Protein AF-A0A956D0Y7-F1 (afdb_monomer_lite)

Structure (mmCIF, N/CA/C/O backbone):
data_AF-A0A956D0Y7-F1
#
_entry.id   AF-A0A956D0Y7-F1
#
loop_
_atom_site.group_PDB
_atom_site.id
_atom_site.type_symbol
_atom_site.label_atom_id
_atom_site.label_alt_id
_atom_site.label_comp_id
_atom_site.label_asym_id
_atom_site.label_entity_id
_atom_site.label_seq_id
_atom_site.pdbx_PDB_ins_code
_atom_site.Cartn_x
_atom_site.Cartn_y
_atom_site.Cartn_z
_atom_site.occupancy
_atom_site.B_iso_or_equiv
_atom_site.auth_seq_id
_atom_site.auth_comp_id
_atom_site.auth_asym_id
_atom_site.auth_atom_id
_atom_site.pdbx_PDB_model_num
ATOM 1 N N . MET A 1 1 ? 50.433 -16.090 -19.683 1.00 35.59 1 MET A N 1
ATOM 2 C CA . MET A 1 1 ? 49.149 -16.518 -20.269 1.00 35.59 1 MET A CA 1
ATOM 3 C C . MET A 1 1 ? 48.133 -15.480 -19.822 1.00 35.59 1 MET A C 1
ATOM 5 O O . MET A 1 1 ? 47.724 -15.510 -18.672 1.00 35.59 1 MET A O 1
ATOM 9 N N . ALA A 1 2 ? 47.903 -14.449 -20.639 1.00 32.16 2 ALA A N 1
ATOM 10 C CA . ALA A 1 2 ? 46.922 -13.420 -20.313 1.00 32.16 2 ALA A CA 1
ATOM 11 C C . ALA A 1 2 ? 45.539 -14.061 -20.448 1.00 32.16 2 ALA A C 1
ATOM 13 O O . ALA A 1 2 ? 45.207 -14.565 -21.521 1.00 32.16 2 ALA A O 1
ATOM 14 N N . LEU A 1 3 ? 44.791 -14.127 -19.347 1.00 27.94 3 LEU A N 1
ATOM 15 C CA . LEU A 1 3 ? 43.383 -14.496 -19.383 1.00 27.94 3 LEU A CA 1
ATOM 16 C C . LEU A 1 3 ? 42.691 -13.456 -20.264 1.00 27.94 3 LEU A C 1
ATOM 18 O O . LEU A 1 3 ? 42.762 -12.263 -19.971 1.00 27.94 3 LEU A O 1
ATOM 22 N N . ALA A 1 4 ? 42.112 -13.900 -21.379 1.00 28.45 4 ALA A N 1
ATOM 23 C CA . ALA A 1 4 ? 41.269 -13.046 -22.197 1.00 28.45 4 ALA A CA 1
ATOM 24 C C . ALA A 1 4 ? 40.178 -12.471 -21.288 1.00 28.45 4 ALA A C 1
ATOM 26 O O . ALA A 1 4 ? 39.478 -13.232 -20.616 1.00 28.45 4 ALA A O 1
ATOM 27 N N . SER A 1 5 ? 40.070 -11.142 -21.226 1.00 32.84 5 SER A N 1
ATOM 28 C CA . SER A 1 5 ? 38.916 -10.505 -20.600 1.00 32.84 5 SER A CA 1
ATOM 29 C C . SER A 1 5 ? 37.654 -11.061 -21.266 1.00 32.84 5 SER A C 1
ATOM 31 O O . SER A 1 5 ? 37.656 -11.203 -22.495 1.00 32.84 5 SER A O 1
ATOM 33 N N . PRO A 1 6 ? 36.607 -11.415 -20.500 1.00 36.75 6 PRO A N 1
ATOM 34 C CA . PRO A 1 6 ? 35.339 -11.802 -21.098 1.00 36.75 6 PRO A CA 1
ATOM 35 C C . PRO A 1 6 ? 34.907 -10.673 -22.035 1.00 36.75 6 PRO A C 1
ATOM 37 O O . PRO A 1 6 ? 34.993 -9.499 -21.674 1.00 36.75 6 PRO A O 1
ATOM 40 N N . ALA A 1 7 ? 34.546 -11.024 -23.271 1.00 38.81 7 ALA A N 1
ATOM 41 C CA . ALA A 1 7 ? 33.983 -10.063 -24.205 1.00 38.81 7 ALA A CA 1
ATOM 42 C C . ALA A 1 7 ? 32.799 -9.384 -23.508 1.00 38.81 7 ALA A C 1
ATOM 44 O O . ALA A 1 7 ? 31.925 -10.088 -23.005 1.00 38.81 7 ALA A O 1
ATOM 45 N N . ALA A 1 8 ? 32.816 -8.049 -23.435 1.00 46.19 8 ALA A N 1
ATOM 46 C CA . ALA A 1 8 ? 31.702 -7.277 -22.900 1.00 46.19 8 ALA A CA 1
ATOM 47 C C . ALA A 1 8 ? 30.429 -7.745 -23.613 1.00 46.19 8 ALA A C 1
ATOM 49 O O . ALA A 1 8 ? 30.378 -7.745 -24.849 1.00 46.19 8 ALA A O 1
ATOM 50 N N . ALA A 1 9 ? 29.458 -8.243 -22.848 1.00 52.19 9 ALA A N 1
ATOM 51 C CA . ALA A 1 9 ? 28.181 -8.634 -23.412 1.00 52.19 9 ALA A CA 1
ATOM 52 C C . ALA A 1 9 ? 27.561 -7.378 -24.029 1.00 52.19 9 ALA A C 1
ATOM 54 O O . ALA A 1 9 ? 27.500 -6.332 -23.392 1.00 52.19 9 ALA A O 1
ATOM 55 N N . ALA A 1 10 ? 27.180 -7.447 -25.303 1.00 56.38 10 ALA A N 1
ATOM 56 C CA . ALA A 1 10 ? 26.545 -6.311 -25.954 1.00 56.38 10 ALA A CA 1
ATOM 57 C C . ALA A 1 10 ? 25.225 -5.978 -25.228 1.00 56.38 10 ALA A C 1
ATOM 59 O O . ALA A 1 10 ? 24.516 -6.912 -24.836 1.00 56.38 10 ALA A O 1
ATOM 60 N N . PRO A 1 11 ? 24.882 -4.685 -25.065 1.00 59.97 11 PRO A N 1
ATOM 61 C CA . PRO A 1 11 ? 23.640 -4.282 -24.418 1.00 59.97 11 PRO A CA 1
ATOM 62 C C . PRO A 1 11 ? 22.444 -4.936 -25.120 1.00 59.97 11 PRO A C 1
ATOM 64 O O . PRO A 1 11 ? 22.377 -5.014 -26.353 1.00 59.97 11 PRO A O 1
ATOM 67 N N . GLY A 1 12 ? 21.519 -5.460 -24.321 1.00 66.12 12 GLY A N 1
ATOM 68 C CA . GLY A 1 12 ? 20.305 -6.115 -24.799 1.00 66.12 12 GLY A CA 1
ATOM 69 C C . GLY A 1 12 ? 19.062 -5.305 -24.453 1.00 66.12 12 GLY A C 1
ATOM 70 O O . GLY A 1 12 ? 19.084 -4.486 -23.540 1.00 66.12 12 GLY A O 1
ATOM 71 N N . VAL A 1 13 ? 17.965 -5.561 -25.157 1.00 68.75 13 VAL A N 1
ATOM 72 C CA . VAL A 1 13 ? 16.628 -5.084 -24.777 1.00 68.75 13 VAL A CA 1
ATOM 73 C C . VAL A 1 13 ? 15.805 -6.284 -24.340 1.00 68.75 13 VAL A C 1
ATOM 75 O O . VAL A 1 13 ? 15.875 -7.360 -24.947 1.00 68.75 13 VAL A O 1
ATOM 78 N N . LEU A 1 14 ? 15.032 -6.113 -23.274 1.00 65.12 14 LEU A N 1
ATOM 79 C CA . LEU A 1 14 ? 14.105 -7.135 -22.823 1.00 65.12 14 LEU A CA 1
ATOM 80 C C . LEU A 1 14 ? 12.925 -7.227 -23.803 1.00 65.12 14 LEU A C 1
ATOM 82 O O . LEU A 1 14 ? 12.109 -6.315 -23.904 1.00 65.12 14 LEU A O 1
ATOM 86 N N . VAL A 1 15 ? 12.814 -8.351 -24.512 1.00 63.66 15 VAL A N 1
ATOM 87 C CA . VAL A 1 15 ? 11.698 -8.650 -25.419 1.00 63.66 15 VAL A CA 1
ATOM 88 C C . VAL A 1 15 ? 11.058 -9.957 -24.966 1.00 63.66 15 VAL A C 1
ATOM 90 O O . VAL A 1 15 ? 11.716 -10.998 -24.919 1.00 63.66 15 VAL A O 1
ATOM 93 N N . GLY A 1 16 ? 9.780 -9.903 -24.578 1.00 61.16 16 GLY A N 1
ATOM 94 C CA . GLY A 1 16 ? 9.030 -11.086 -24.135 1.00 61.16 16 GLY A CA 1
ATOM 95 C C . GLY A 1 16 ? 9.650 -11.810 -22.932 1.00 61.16 16 GLY A C 1
ATOM 96 O O . GLY A 1 16 ? 9.608 -13.035 -22.874 1.00 61.16 16 GLY A O 1
ATOM 97 N N . GLY A 1 17 ? 10.278 -11.075 -22.005 1.00 61.59 17 GLY A N 1
ATOM 98 C CA . GLY A 1 17 ? 10.937 -11.641 -20.819 1.00 61.59 17 GLY A CA 1
ATOM 99 C C . GLY A 1 17 ? 12.337 -12.217 -21.065 1.00 61.59 17 GLY A C 1
ATOM 100 O O . GLY A 1 17 ? 12.939 -12.761 -20.143 1.00 61.59 17 GLY A O 1
ATOM 101 N N . THR A 1 18 ? 12.881 -12.081 -22.278 1.00 65.50 18 THR A N 1
ATOM 102 C CA . THR A 1 18 ? 14.252 -12.495 -22.608 1.00 65.50 18 THR A CA 1
ATOM 103 C C . THR A 1 18 ? 15.088 -11.315 -23.080 1.00 65.50 18 THR A C 1
ATOM 105 O O . THR A 1 18 ? 14.637 -10.515 -23.900 1.00 65.50 18 THR A O 1
ATOM 108 N N . CYS A 1 19 ? 16.320 -11.206 -22.580 1.00 68.50 19 CYS A N 1
ATOM 109 C CA . CYS A 1 19 ? 17.270 -10.221 -23.085 1.00 68.50 19 CYS A CA 1
ATOM 110 C C . CYS A 1 19 ? 17.710 -10.617 -24.482 1.00 68.50 19 CYS A C 1
ATOM 112 O O . CYS A 1 19 ? 18.479 -11.563 -24.668 1.00 68.50 19 CYS A O 1
ATOM 114 N N . THR A 1 20 ? 17.219 -9.880 -25.466 1.00 72.25 20 THR A N 1
ATOM 115 C CA . THR A 1 20 ? 17.657 -10.033 -26.843 1.00 72.25 20 THR A CA 1
ATOM 116 C C . THR A 1 20 ? 18.752 -9.010 -27.081 1.00 72.25 20 THR A C 1
ATOM 118 O O . THR A 1 20 ? 18.548 -7.817 -26.859 1.00 72.25 20 THR A O 1
ATOM 121 N N . VAL A 1 21 ? 19.930 -9.474 -27.501 1.00 66.19 21 VAL A N 1
ATOM 122 C CA . VAL A 1 21 ? 21.019 -8.578 -27.907 1.00 66.19 21 VAL A CA 1
ATOM 123 C C . VAL A 1 21 ? 20.476 -7.661 -28.994 1.00 66.19 21 VAL A C 1
ATOM 125 O O . VAL A 1 21 ? 19.915 -8.149 -29.980 1.00 66.19 21 VAL A O 1
ATOM 128 N N . LEU A 1 22 ? 20.615 -6.349 -28.803 1.00 58.78 22 LEU A N 1
ATOM 129 C CA . LEU A 1 22 ? 20.185 -5.384 -29.803 1.00 58.78 22 LEU A CA 1
ATOM 130 C C . LEU A 1 22 ? 20.876 -5.726 -31.130 1.00 58.78 22 LEU A C 1
ATOM 132 O O . LEU A 1 22 ? 22.110 -5.818 -31.164 1.00 58.78 22 LEU A O 1
ATOM 136 N N . PRO A 1 23 ? 20.132 -5.930 -32.235 1.00 51.72 23 PRO A N 1
ATOM 137 C CA . PRO A 1 23 ? 20.772 -5.929 -33.535 1.00 51.72 23 PRO A CA 1
ATOM 138 C C . PRO A 1 23 ? 21.506 -4.592 -33.670 1.00 51.72 23 PRO A C 1
ATOM 140 O O . PRO A 1 23 ? 21.042 -3.566 -33.178 1.00 51.72 23 PRO A O 1
ATOM 143 N N . THR A 1 24 ? 22.656 -4.590 -34.335 1.00 51.09 24 THR A N 1
ATOM 144 C CA . THR A 1 24 ? 23.495 -3.411 -34.622 1.00 51.09 24 THR A CA 1
ATOM 145 C C . THR A 1 24 ? 22.818 -2.387 -35.556 1.00 51.09 24 THR A C 1
ATOM 147 O O . THR A 1 24 ? 23.470 -1.720 -36.356 1.00 51.09 24 THR A O 1
ATOM 150 N N . LEU A 1 25 ? 21.493 -2.278 -35.491 1.00 48.12 25 LEU A N 1
ATOM 151 C CA . LEU A 1 25 ? 20.615 -1.535 -36.371 1.00 48.12 25 LEU A CA 1
ATOM 152 C C . LEU A 1 25 ? 19.845 -0.508 -35.538 1.00 48.12 25 LEU A C 1
ATOM 154 O O . LEU A 1 25 ? 18.823 -0.810 -34.935 1.00 48.12 25 LEU A O 1
ATOM 158 N N . GLY A 1 26 ? 20.353 0.718 -35.525 1.00 48.50 26 GLY A N 1
ATOM 159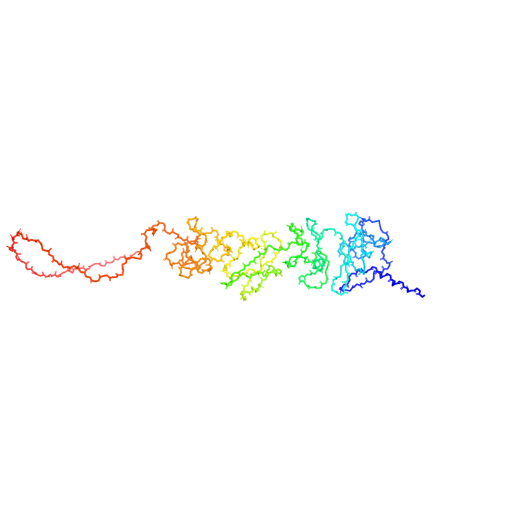 C CA . GLY A 1 26 ? 19.646 1.885 -35.015 1.00 48.50 26 GLY A CA 1
ATOM 160 C C . GLY A 1 26 ? 20.505 3.117 -35.245 1.00 48.50 26 GLY A C 1
ATOM 161 O O . GLY A 1 26 ? 21.632 3.173 -34.764 1.00 48.50 26 GLY A O 1
ATOM 162 N N . ALA A 1 27 ? 20.018 4.051 -36.061 1.00 52.84 27 ALA A N 1
ATOM 163 C CA . ALA A 1 27 ? 20.748 5.237 -36.493 1.00 52.84 27 ALA A CA 1
ATOM 164 C C . ALA A 1 27 ? 21.400 5.977 -35.313 1.00 52.84 27 ALA A C 1
ATOM 166 O O . ALA A 1 27 ? 20.742 6.257 -34.313 1.00 52.84 27 ALA A O 1
ATOM 167 N N . SER A 1 28 ? 22.680 6.337 -35.461 1.00 61.88 28 SER A N 1
ATOM 168 C CA . SER A 1 28 ? 23.354 7.244 -34.534 1.00 61.88 28 SER A CA 1
ATOM 169 C C . SER A 1 28 ? 22.549 8.537 -34.442 1.00 61.88 28 SER A C 1
ATOM 171 O O . SER A 1 28 ? 22.413 9.254 -35.437 1.00 61.88 28 SER A O 1
ATOM 173 N N . CYS A 1 29 ? 22.010 8.828 -33.269 1.00 67.69 29 CYS A N 1
ATOM 174 C CA . CYS A 1 29 ? 21.234 10.031 -33.020 1.00 67.69 29 CYS A CA 1
ATOM 175 C C . CYS A 1 29 ? 21.874 10.865 -31.910 1.00 67.69 29 CYS A C 1
ATOM 177 O O . CYS A 1 29 ? 22.678 10.366 -31.125 1.00 67.69 29 CYS A O 1
ATOM 179 N N . ALA A 1 30 ? 21.585 12.168 -31.890 1.00 77.75 30 ALA A N 1
ATOM 180 C CA . ALA A 1 30 ? 22.180 13.065 -30.906 1.00 77.75 30 ALA A CA 1
ATOM 181 C C . ALA A 1 30 ? 21.676 12.704 -29.492 1.00 77.75 30 ALA A C 1
ATOM 183 O O . ALA A 1 30 ? 20.466 12.554 -29.326 1.00 77.75 30 ALA A O 1
ATOM 184 N N . PRO A 1 31 ? 22.554 12.580 -28.479 1.00 73.69 31 PRO A N 1
ATOM 185 C CA . PRO A 1 31 ? 22.141 12.265 -27.111 1.00 73.69 31 PRO A CA 1
ATOM 186 C C . PRO A 1 31 ? 21.072 13.237 -26.597 1.00 73.69 31 PRO A C 1
ATOM 188 O O . PRO A 1 31 ? 21.204 14.449 -26.770 1.00 73.69 31 PRO A O 1
ATOM 191 N N . GLY A 1 32 ? 20.009 12.703 -25.994 1.00 66.62 32 GLY A N 1
ATOM 192 C CA . GLY A 1 32 ? 18.854 13.461 -25.504 1.00 66.62 32 GLY A CA 1
ATOM 193 C C . GLY A 1 32 ? 17.873 13.927 -26.587 1.00 66.62 32 GLY A C 1
ATOM 194 O O . GLY A 1 32 ? 16.845 14.516 -26.262 1.00 66.62 32 GLY A O 1
ATOM 195 N N . ALA A 1 33 ? 18.145 13.683 -27.873 1.00 80.00 33 ALA A N 1
ATOM 196 C CA . ALA A 1 33 ? 17.182 13.973 -28.928 1.00 80.00 33 ALA A CA 1
ATOM 197 C C . ALA A 1 33 ? 16.052 12.938 -28.936 1.00 80.00 33 ALA A C 1
ATOM 199 O O . ALA A 1 33 ? 16.288 11.743 -28.745 1.00 80.00 33 ALA A O 1
ATOM 200 N N . ARG A 1 34 ? 14.832 13.395 -29.239 1.00 78.31 34 ARG A N 1
ATOM 201 C CA . ARG A 1 34 ? 13.742 12.487 -29.602 1.00 78.31 34 ARG A CA 1
ATOM 202 C C . ARG A 1 34 ? 14.029 11.852 -30.954 1.00 78.31 34 ARG A C 1
ATOM 204 O O . ARG A 1 34 ? 14.493 12.520 -31.881 1.00 78.31 34 ARG A O 1
ATOM 211 N N . CYS A 1 35 ? 13.710 10.579 -31.074 1.00 73.50 35 CYS A N 1
ATOM 212 C CA . CYS A 1 35 ? 13.903 9.800 -32.283 1.00 73.50 35 CYS A CA 1
ATOM 213 C C . CYS A 1 35 ? 12.653 8.974 -32.592 1.00 73.50 35 CYS A C 1
ATOM 215 O O . CYS A 1 35 ? 11.837 8.696 -31.716 1.00 73.50 35 CYS A O 1
ATOM 217 N N . ALA A 1 36 ? 12.477 8.636 -33.867 1.00 72.06 36 ALA A N 1
ATOM 218 C CA . ALA A 1 36 ? 11.402 7.762 -34.311 1.00 72.06 36 ALA A CA 1
ATOM 219 C C . ALA A 1 36 ? 11.910 6.321 -34.343 1.00 72.06 36 ALA A C 1
ATOM 221 O O . ALA A 1 36 ? 13.023 6.070 -34.811 1.00 72.06 36 ALA A O 1
ATOM 222 N N . ILE A 1 37 ? 11.087 5.396 -33.860 1.00 65.56 37 ILE A N 1
ATOM 223 C CA . ILE A 1 37 ? 11.407 3.969 -33.821 1.00 65.56 37 ILE A CA 1
ATOM 224 C C . ILE A 1 37 ? 10.734 3.288 -35.011 1.00 65.56 37 ILE A C 1
ATOM 226 O O . ILE A 1 37 ? 9.560 3.543 -35.306 1.00 65.56 37 ILE A O 1
ATOM 230 N N . ASP A 1 38 ? 11.476 2.427 -35.707 1.00 48.16 38 ASP A N 1
ATOM 231 C CA . ASP A 1 38 ? 10.934 1.634 -36.810 1.00 48.16 38 ASP A CA 1
ATOM 232 C C . ASP A 1 38 ? 9.804 0.731 -36.292 1.00 48.16 38 ASP A C 1
ATOM 234 O O . ASP A 1 38 ? 10.003 -0.090 -35.401 1.00 48.16 38 ASP A O 1
ATOM 238 N N . GLY A 1 39 ? 8.601 0.899 -36.851 1.00 50.94 39 GLY A N 1
ATOM 239 C CA . GLY A 1 39 ? 7.373 0.252 -36.365 1.00 50.94 39 GLY A CA 1
ATOM 240 C C . GLY A 1 39 ? 6.352 1.209 -35.740 1.00 50.94 39 GLY A C 1
ATOM 241 O O . GLY A 1 39 ? 5.213 0.803 -35.521 1.00 50.94 39 GLY A O 1
ATOM 242 N N . GLY A 1 40 ? 6.714 2.485 -35.556 1.00 46.81 40 GLY A N 1
ATOM 243 C CA . GLY A 1 40 ? 5.852 3.518 -34.981 1.00 46.81 40 GLY A CA 1
ATOM 244 C C . GLY A 1 40 ? 6.077 3.670 -33.476 1.00 46.81 40 GLY A C 1
ATOM 245 O O . GLY A 1 40 ? 6.022 2.698 -32.734 1.00 46.81 40 GLY A O 1
ATOM 246 N N . GLY A 1 41 ? 6.348 4.900 -33.037 1.00 61.84 41 GLY A N 1
ATOM 247 C CA . GLY A 1 41 ? 6.665 5.240 -31.647 1.00 61.84 41 GLY A CA 1
ATOM 248 C C . GLY A 1 41 ? 7.694 6.369 -31.563 1.00 61.84 41 GLY A C 1
ATOM 249 O O . GLY A 1 41 ? 8.375 6.669 -32.551 1.00 61.84 41 GLY A O 1
ATOM 250 N N . SER A 1 42 ? 7.791 7.005 -30.395 1.00 64.62 42 SER A N 1
ATOM 251 C CA . SER A 1 42 ? 8.899 7.899 -30.050 1.00 64.62 42 SER A CA 1
ATOM 252 C C . SER A 1 42 ? 9.848 7.208 -29.086 1.00 64.62 42 SER A C 1
ATOM 254 O O . SER A 1 42 ? 9.440 6.371 -28.288 1.00 64.62 42 SER A O 1
ATOM 256 N N . GLY A 1 43 ? 11.116 7.565 -29.191 1.00 68.00 43 GLY A N 1
ATOM 257 C CA . GLY A 1 43 ? 12.135 7.180 -28.241 1.00 68.00 43 GLY A CA 1
ATOM 258 C C . GLY A 1 43 ? 13.039 8.348 -27.897 1.00 68.00 43 GLY A C 1
ATOM 259 O O . GLY A 1 43 ? 12.998 9.407 -28.541 1.00 68.00 43 GLY A O 1
ATOM 260 N N . THR A 1 44 ? 13.912 8.108 -26.931 1.00 72.88 44 THR A N 1
ATOM 261 C CA . THR A 1 44 ? 14.965 9.028 -26.528 1.00 72.88 44 THR A CA 1
ATOM 262 C C . THR A 1 44 ? 16.322 8.431 -26.870 1.00 72.88 44 THR A C 1
ATOM 264 O O . THR A 1 44 ? 16.610 7.254 -26.647 1.00 72.88 44 THR A O 1
ATOM 267 N N . CYS A 1 45 ? 17.179 9.256 -27.458 1.00 74.88 45 CYS A N 1
ATOM 268 C CA . CYS A 1 45 ? 18.537 8.866 -27.793 1.00 74.88 45 CYS A CA 1
ATOM 269 C C . CYS A 1 45 ? 19.418 8.846 -26.552 1.00 74.88 45 CYS A C 1
ATOM 271 O O . CYS A 1 45 ? 19.739 9.899 -25.996 1.00 74.88 45 CYS A O 1
ATOM 273 N N . LEU A 1 46 ? 19.852 7.656 -26.152 1.00 70.50 46 LEU A N 1
ATOM 274 C CA . LEU A 1 46 ? 20.696 7.456 -24.981 1.00 70.50 46 LEU A CA 1
ATOM 275 C C . LEU A 1 46 ? 22.075 6.940 -25.393 1.00 70.50 46 LEU A C 1
ATOM 277 O O . LEU A 1 46 ? 22.224 6.186 -26.358 1.00 70.50 46 LEU A O 1
ATOM 281 N N . ASN A 1 47 ? 23.098 7.365 -24.653 1.00 68.25 47 ASN A N 1
ATOM 282 C CA . ASN A 1 47 ? 24.453 6.855 -24.826 1.00 68.25 47 ASN A CA 1
ATOM 283 C C . ASN A 1 47 ? 24.617 5.571 -24.025 1.00 68.25 47 ASN A C 1
ATOM 285 O O . ASN A 1 47 ? 24.578 5.611 -22.799 1.00 68.25 47 ASN A O 1
ATOM 289 N N . VAL A 1 48 ? 24.859 4.463 -24.716 1.00 61.78 48 VAL A N 1
ATOM 290 C CA . VAL A 1 48 ? 25.170 3.163 -24.122 1.00 61.78 48 VAL A CA 1
ATOM 291 C C . VAL A 1 48 ? 26.601 2.803 -24.520 1.00 61.78 48 VAL A C 1
ATOM 293 O O . VAL A 1 48 ? 26.886 2.467 -25.673 1.00 61.78 48 VAL A O 1
ATOM 296 N N . GLY A 1 49 ? 27.541 2.963 -23.586 1.00 67.62 49 GLY A N 1
ATOM 297 C CA . GLY A 1 49 ? 28.973 2.890 -23.884 1.00 67.62 49 GLY A CA 1
ATOM 298 C C . GLY A 1 49 ? 29.412 3.970 -24.886 1.00 67.62 49 GLY A C 1
ATOM 299 O O . GLY A 1 49 ? 29.364 5.161 -24.587 1.00 67.62 49 GLY A O 1
ATOM 300 N N . SER A 1 50 ? 29.872 3.559 -26.074 1.00 65.62 50 SER A N 1
ATOM 301 C CA . SER A 1 50 ? 30.279 4.456 -27.173 1.00 65.62 50 SER A CA 1
ATOM 302 C C . SER A 1 50 ? 29.220 4.630 -28.270 1.00 65.62 50 SER A C 1
ATOM 304 O O . SER A 1 50 ? 29.484 5.309 -29.265 1.00 65.62 50 SER A O 1
ATOM 306 N N . LEU A 1 51 ? 28.048 4.007 -28.120 1.00 63.59 51 LEU A N 1
ATOM 307 C CA . LEU A 1 51 ? 26.964 4.046 -29.097 1.00 63.59 51 LEU A CA 1
ATOM 308 C C . LEU A 1 51 ? 25.855 4.988 -28.614 1.00 63.59 51 LEU A C 1
ATOM 310 O O . LEU A 1 51 ? 25.453 4.923 -27.456 1.00 63.59 51 LEU A O 1
ATOM 314 N N . SER A 1 52 ? 25.326 5.825 -29.506 1.00 71.38 52 SER A N 1
ATOM 315 C CA . SER A 1 52 ? 24.082 6.563 -29.262 1.00 71.38 52 SER A CA 1
ATOM 316 C C . SER A 1 52 ? 22.940 5.818 -29.942 1.00 71.38 52 SER A C 1
ATOM 318 O O . SER A 1 52 ? 22.912 5.732 -31.172 1.00 71.38 52 SER A O 1
ATOM 320 N N . LEU A 1 53 ? 22.034 5.255 -29.145 1.00 71.94 53 LEU A N 1
ATOM 321 C CA . LEU A 1 53 ? 20.937 4.418 -29.617 1.00 71.94 53 LEU A CA 1
ATOM 322 C C . LEU A 1 53 ? 19.597 5.105 -29.354 1.00 71.94 53 LEU A C 1
ATOM 324 O O . LEU A 1 53 ? 19.365 5.628 -28.266 1.00 71.94 53 LEU A O 1
ATOM 328 N N . CYS A 1 54 ? 18.717 5.071 -30.351 1.00 68.88 54 CYS A N 1
ATOM 329 C CA . CYS A 1 54 ? 17.319 5.438 -30.181 1.00 68.88 54 CYS A CA 1
ATOM 330 C C . CYS A 1 54 ? 16.593 4.320 -29.431 1.00 68.88 54 CYS A C 1
ATOM 332 O O . CYS A 1 54 ? 16.402 3.238 -29.990 1.00 68.88 54 CYS A O 1
ATOM 334 N N . LEU A 1 55 ? 16.218 4.568 -28.180 1.00 69.12 55 LEU A N 1
ATOM 335 C CA . LEU A 1 55 ? 15.505 3.600 -27.354 1.00 69.12 55 LEU A CA 1
ATOM 336 C C . LEU A 1 55 ? 14.071 4.067 -27.118 1.00 69.12 55 LEU A C 1
ATOM 338 O O . LEU A 1 55 ? 13.882 5.262 -26.898 1.00 69.12 55 LEU A O 1
ATOM 342 N N . PRO A 1 56 ? 13.077 3.159 -27.154 1.00 64.88 56 PRO A N 1
ATOM 343 C CA . PRO A 1 56 ? 11.744 3.453 -26.638 1.00 64.88 56 PRO A CA 1
ATOM 344 C C . PRO A 1 56 ? 11.832 4.101 -25.261 1.00 64.88 56 PRO A C 1
ATOM 346 O O . PRO A 1 56 ? 12.665 3.692 -24.449 1.00 64.88 56 PRO A O 1
ATOM 349 N N . ASP A 1 57 ? 10.979 5.094 -25.010 1.00 61.12 57 ASP A N 1
ATOM 350 C CA . ASP A 1 57 ? 10.916 5.761 -23.704 1.00 61.12 57 ASP A CA 1
ATOM 351 C C . ASP A 1 57 ? 10.576 4.753 -22.576 1.00 61.12 57 ASP A C 1
ATOM 353 O O . ASP A 1 57 ? 10.922 4.972 -21.422 1.00 61.12 57 ASP A O 1
ATOM 357 N N . ASP A 1 58 ? 9.994 3.601 -22.929 1.00 57.75 58 ASP A N 1
ATOM 358 C CA . ASP A 1 58 ? 9.621 2.488 -22.055 1.00 57.75 58 ASP A CA 1
ATOM 359 C C . ASP A 1 58 ? 10.569 1.267 -22.138 1.00 57.75 58 ASP A C 1
ATOM 361 O O . ASP A 1 58 ? 10.273 0.203 -21.593 1.00 57.75 58 ASP A O 1
ATOM 365 N N . ALA A 1 59 ? 11.718 1.357 -22.815 1.00 63.88 59 ALA A N 1
ATOM 366 C CA . ALA A 1 59 ? 12.588 0.197 -23.007 1.00 63.88 59 ALA A CA 1
ATOM 367 C C . ALA A 1 59 ? 13.281 -0.261 -21.713 1.00 63.88 59 ALA A C 1
ATOM 369 O O . ALA A 1 59 ? 14.102 0.452 -21.138 1.00 63.88 59 ALA A O 1
ATOM 370 N N . VAL A 1 60 ? 13.061 -1.521 -21.325 1.00 68.94 60 VAL A N 1
ATOM 371 C CA . VAL A 1 60 ? 13.866 -2.179 -20.286 1.00 68.94 60 VAL A CA 1
ATOM 372 C C . VAL A 1 60 ? 15.175 -2.664 -20.906 1.00 68.94 60 VAL A C 1
ATOM 374 O O . VAL A 1 60 ? 15.208 -3.616 -21.696 1.00 68.94 60 VAL A O 1
ATOM 377 N N . LEU A 1 61 ? 16.266 -1.991 -20.556 1.00 75.62 61 LEU A N 1
ATOM 378 C CA . LEU A 1 61 ? 17.611 -2.340 -20.999 1.00 75.62 61 LEU A CA 1
ATOM 379 C C . LEU A 1 61 ? 18.196 -3.426 -20.116 1.00 75.62 61 LEU A C 1
ATOM 381 O O . LEU A 1 61 ? 18.209 -3.287 -18.899 1.00 75.62 61 LEU A O 1
ATOM 385 N N . CYS A 1 62 ? 18.730 -4.471 -20.731 1.00 80.12 62 CYS A N 1
ATOM 386 C CA . CYS A 1 62 ? 19.496 -5.478 -20.025 1.00 80.12 62 CYS A CA 1
ATOM 387 C C . CYS A 1 62 ? 20.961 -5.067 -19.913 1.00 80.12 62 CYS A C 1
ATOM 389 O O . CYS A 1 62 ? 21.547 -4.554 -20.868 1.00 80.12 62 CYS A O 1
ATOM 391 N N . CYS A 1 63 ? 21.570 -5.396 -18.784 1.00 80.12 63 CYS A N 1
ATOM 392 C CA . CYS A 1 63 ? 22.972 -5.133 -18.503 1.00 80.12 63 CYS A CA 1
ATOM 393 C C . CYS A 1 63 ? 23.653 -6.352 -17.893 1.00 80.12 63 CYS A C 1
ATOM 395 O O . CYS A 1 63 ? 23.008 -7.301 -17.447 1.00 80.12 63 CYS A O 1
ATOM 397 N N . THR A 1 64 ? 24.980 -6.322 -17.876 1.00 80.44 64 THR A N 1
ATOM 398 C CA . THR A 1 64 ? 25.804 -7.247 -17.094 1.00 80.44 64 THR A CA 1
ATOM 399 C C . THR A 1 64 ? 26.623 -6.524 -16.030 1.00 80.44 64 THR A C 1
ATOM 401 O O . THR A 1 64 ? 26.966 -7.115 -15.008 1.00 80.44 64 THR A O 1
ATOM 404 N N . GLU A 1 65 ? 26.895 -5.240 -16.243 1.00 78.81 65 GLU A N 1
ATOM 405 C CA . GLU A 1 65 ? 27.583 -4.338 -15.326 1.00 78.81 65 GLU A CA 1
ATOM 406 C C . GLU A 1 65 ? 27.108 -2.889 -15.532 1.00 78.81 65 GLU A C 1
ATOM 408 O O . GLU A 1 65 ? 26.537 -2.556 -16.567 1.00 78.81 65 GLU A O 1
ATOM 413 N N . ASP A 1 66 ? 27.358 -2.005 -14.562 1.00 76.69 66 ASP A N 1
ATOM 414 C CA . ASP A 1 66 ? 26.875 -0.608 -14.570 1.00 76.69 66 ASP A CA 1
ATOM 415 C C . ASP A 1 66 ? 27.261 0.172 -15.836 1.00 76.69 66 ASP A C 1
ATOM 417 O O . ASP A 1 66 ? 26.516 1.017 -16.320 1.00 76.69 66 ASP A O 1
ATOM 421 N N . ARG A 1 67 ? 28.422 -0.130 -16.432 1.00 76.56 67 ARG A N 1
ATOM 422 C CA . ARG A 1 67 ? 28.874 0.541 -17.664 1.00 76.56 67 ARG A CA 1
ATOM 423 C C . ARG A 1 67 ? 28.012 0.223 -18.891 1.00 76.56 67 ARG A C 1
ATOM 425 O O . ARG A 1 67 ? 28.112 0.937 -19.889 1.00 76.56 67 ARG A O 1
ATOM 432 N N . ASP A 1 68 ? 27.237 -0.859 -18.835 1.00 73.69 68 ASP A N 1
ATOM 433 C CA . ASP A 1 68 ? 26.303 -1.248 -19.893 1.00 73.69 68 ASP A CA 1
ATOM 434 C C . ASP A 1 68 ? 25.030 -0.400 -19.841 1.00 73.69 68 ASP A C 1
ATOM 436 O O . ASP A 1 68 ? 24.219 -0.445 -20.765 1.00 73.69 68 ASP A O 1
ATOM 440 N N . CYS A 1 69 ? 24.853 0.376 -18.771 1.00 73.94 69 CYS A N 1
ATOM 441 C CA . CYS A 1 69 ? 23.692 1.210 -18.574 1.00 73.94 69 CYS A CA 1
ATOM 442 C C . CYS A 1 69 ? 23.925 2.636 -19.052 1.00 73.94 69 CYS A C 1
ATOM 444 O O . CYS A 1 69 ? 25.017 3.188 -18.870 1.00 73.94 69 CYS A O 1
ATOM 446 N N . PRO A 1 70 ? 22.909 3.253 -19.681 1.00 67.44 70 PRO A N 1
ATOM 447 C CA . PRO A 1 70 ? 23.054 4.611 -20.137 1.00 67.44 70 PRO A CA 1
ATOM 448 C C . PRO A 1 70 ? 23.337 5.537 -18.965 1.00 67.44 70 PRO A C 1
ATOM 450 O O . PRO A 1 70 ? 22.781 5.396 -17.878 1.00 67.44 70 PRO A O 1
ATOM 453 N N . ALA A 1 71 ? 24.250 6.473 -19.186 1.00 63.00 71 ALA A N 1
ATOM 454 C CA . ALA A 1 71 ? 24.492 7.536 -18.231 1.00 63.00 71 ALA A CA 1
ATOM 455 C C . ALA A 1 71 ? 23.430 8.617 -18.436 1.00 63.00 71 ALA A C 1
ATOM 457 O O . ALA A 1 71 ? 23.301 9.158 -19.539 1.00 63.00 71 ALA A O 1
ATOM 458 N N . ASP A 1 72 ? 22.698 8.942 -17.377 1.00 57.91 72 ASP A N 1
ATOM 459 C CA . ASP A 1 72 ? 21.869 10.137 -17.348 1.00 57.91 72 ASP A CA 1
ATOM 460 C C . ASP A 1 72 ? 22.786 11.345 -17.071 1.00 57.91 72 ASP A C 1
ATOM 462 O O . ASP A 1 72 ? 23.488 11.363 -16.051 1.00 57.91 72 ASP A O 1
ATOM 466 N N . PRO A 1 73 ? 22.822 12.365 -17.950 1.00 50.34 73 PRO A N 1
ATOM 467 C CA . PRO A 1 73 ? 23.595 13.580 -17.708 1.00 50.34 73 PRO A CA 1
ATOM 468 C C . PRO A 1 73 ? 23.205 14.329 -16.417 1.00 50.34 73 PRO A C 1
ATOM 470 O O . PRO A 1 73 ? 24.031 15.097 -15.921 1.00 50.34 73 PRO A O 1
ATOM 473 N N . ALA A 1 74 ? 22.003 14.117 -15.866 1.00 47.84 74 ALA A N 1
ATOM 474 C CA . ALA A 1 74 ? 21.551 14.703 -14.602 1.00 47.84 74 ALA A CA 1
ATOM 475 C C . ALA A 1 74 ? 21.828 13.818 -13.366 1.00 47.84 74 ALA A C 1
ATOM 477 O O . ALA A 1 74 ? 22.092 14.361 -12.292 1.00 47.84 74 ALA A O 1
ATOM 478 N N . ALA A 1 75 ? 21.817 12.484 -13.500 1.00 52.47 75 ALA A N 1
ATOM 479 C CA . ALA A 1 75 ? 21.858 11.549 -12.363 1.00 52.47 75 ALA A CA 1
ATOM 480 C C . ALA A 1 75 ? 23.109 10.656 -12.253 1.00 52.47 75 ALA A C 1
ATOM 482 O O . ALA A 1 75 ? 23.323 10.037 -11.208 1.00 52.47 75 ALA A O 1
ATOM 483 N N . GLY A 1 76 ? 23.972 10.620 -13.273 1.00 60.31 76 GLY A N 1
ATOM 484 C CA . GLY A 1 76 ? 25.211 9.834 -13.277 1.00 60.31 76 GLY A CA 1
ATOM 485 C C . GLY A 1 76 ? 25.130 8.530 -14.084 1.00 60.31 76 GLY A C 1
ATOM 486 O O . GLY A 1 76 ? 24.290 8.376 -14.966 1.00 60.31 76 GLY A O 1
ATOM 487 N N . VAL A 1 77 ? 26.070 7.609 -13.833 1.00 60.34 77 VAL A N 1
ATOM 488 C CA . VAL A 1 77 ? 26.150 6.301 -14.517 1.00 60.34 77 VAL A CA 1
ATOM 489 C C . VAL A 1 77 ? 24.932 5.459 -14.127 1.00 60.34 77 VAL A C 1
ATOM 491 O O . VAL A 1 77 ? 24.648 5.342 -12.935 1.00 60.34 77 VAL A O 1
ATOM 494 N N . GLY A 1 78 ? 24.222 4.888 -15.105 1.00 67.38 78 GLY A N 1
ATOM 495 C CA . GLY A 1 78 ? 23.130 3.955 -14.831 1.00 67.38 78 GLY A CA 1
ATOM 496 C C . GLY A 1 78 ? 23.619 2.753 -14.019 1.00 67.38 78 GLY A C 1
ATOM 497 O O . GLY A 1 78 ? 24.757 2.311 -14.172 1.00 67.38 78 GLY A O 1
ATOM 498 N N . VAL A 1 79 ? 22.776 2.239 -13.128 1.00 74.31 79 VAL A N 1
ATOM 499 C CA . VAL A 1 79 ? 23.135 1.111 -12.256 1.00 74.31 79 VAL A CA 1
ATOM 500 C C . VAL A 1 79 ? 22.568 -0.166 -12.849 1.00 74.31 79 VAL A C 1
ATOM 502 O O . VAL A 1 79 ? 21.383 -0.232 -13.177 1.00 74.31 79 VAL A O 1
ATOM 505 N N . CYS A 1 80 ? 23.403 -1.192 -12.969 1.00 78.12 80 CYS A N 1
ATOM 506 C CA . CYS A 1 80 ? 22.966 -2.501 -13.403 1.00 78.12 80 CYS A CA 1
ATOM 507 C C . CYS A 1 80 ? 22.411 -3.289 -12.218 1.00 78.12 80 CYS A C 1
ATOM 509 O O . CYS A 1 80 ? 23.145 -3.717 -11.325 1.00 78.12 80 CYS A O 1
ATOM 511 N N . VAL A 1 81 ? 21.095 -3.484 -12.206 1.00 76.38 81 VAL A N 1
ATOM 512 C CA . VAL A 1 81 ? 20.385 -4.116 -11.097 1.00 76.38 81 VAL A CA 1
ATOM 513 C C . VAL A 1 81 ? 19.984 -5.541 -11.470 1.00 76.38 81 VAL A C 1
ATOM 515 O O . VAL A 1 81 ? 19.234 -5.728 -12.427 1.00 76.38 81 VAL A O 1
ATOM 518 N N . PRO A 1 82 ? 20.442 -6.570 -10.733 1.00 73.69 82 PRO A N 1
ATOM 519 C CA . PRO A 1 82 ? 19.992 -7.936 -10.958 1.00 73.69 82 PRO A CA 1
ATOM 520 C C . PRO A 1 82 ? 18.524 -8.090 -10.544 1.00 73.69 82 PRO A C 1
ATOM 522 O O . PRO A 1 82 ? 18.166 -7.896 -9.384 1.00 73.69 82 PRO A O 1
ATOM 525 N N . VAL A 1 83 ? 17.679 -8.500 -11.486 1.00 68.12 83 VAL A N 1
ATOM 526 C CA . VAL A 1 83 ? 16.257 -8.791 -11.294 1.00 68.12 83 VAL A CA 1
ATOM 527 C C . VAL A 1 83 ? 15.978 -10.237 -11.708 1.00 68.12 83 VAL A C 1
ATOM 529 O O . VAL A 1 83 ? 15.719 -10.563 -12.867 1.00 68.12 83 VAL A O 1
ATOM 532 N N . SER A 1 84 ? 15.990 -11.137 -10.722 1.00 71.75 84 SER A N 1
ATOM 533 C CA . SER A 1 84 ? 15.861 -12.587 -10.933 1.00 71.75 84 SER A CA 1
ATOM 534 C C . SER A 1 84 ? 17.013 -13.163 -11.779 1.00 71.75 84 SER A C 1
ATOM 536 O O . SER A 1 84 ? 18.140 -13.215 -11.297 1.00 71.75 84 SER A O 1
ATOM 538 N N . SER A 1 85 ? 16.751 -13.632 -13.004 1.00 71.38 85 SER A N 1
ATOM 539 C CA . SER A 1 85 ? 17.746 -14.258 -13.897 1.00 71.38 85 SER A CA 1
ATOM 540 C C . SER A 1 85 ? 18.354 -13.298 -14.926 1.00 71.38 85 SER A C 1
ATOM 542 O O . SER A 1 85 ? 19.204 -13.700 -15.719 1.00 71.38 85 SER A O 1
ATOM 544 N N . VAL A 1 86 ? 17.927 -12.037 -14.909 1.00 70.94 86 VAL A N 1
ATOM 545 C CA . VAL A 1 86 ? 18.334 -10.971 -15.827 1.00 70.94 86 VAL A CA 1
ATOM 546 C C . VAL A 1 86 ? 18.781 -9.774 -14.993 1.00 70.94 86 VAL A C 1
ATOM 548 O O . VAL A 1 86 ? 18.236 -9.570 -13.918 1.00 70.94 86 VAL A O 1
ATOM 551 N N . ALA A 1 87 ? 19.744 -8.973 -15.448 1.00 73.44 87 ALA A N 1
ATOM 552 C CA . ALA A 1 87 ? 19.990 -7.661 -14.855 1.00 73.44 87 ALA A CA 1
ATOM 553 C C . ALA A 1 87 ? 19.512 -6.558 -15.801 1.00 73.44 87 ALA A C 1
ATOM 555 O O . ALA A 1 87 ? 19.642 -6.691 -17.020 1.00 73.44 87 ALA A O 1
ATOM 556 N N . VAL A 1 88 ? 18.915 -5.511 -15.234 1.00 77.06 88 VAL A N 1
ATOM 557 C CA . VAL A 1 88 ? 18.316 -4.391 -15.963 1.00 77.06 88 VAL A CA 1
ATOM 558 C C . VAL A 1 88 ? 18.958 -3.076 -15.552 1.00 77.06 88 VAL A C 1
ATOM 560 O O . VAL A 1 88 ? 19.407 -2.918 -14.416 1.00 77.06 88 VAL A O 1
ATOM 563 N N . CYS A 1 89 ? 19.008 -2.126 -16.474 1.00 74.88 89 CYS A N 1
ATOM 564 C CA . CYS A 1 89 ? 19.520 -0.802 -16.183 1.00 74.88 89 CYS A CA 1
ATOM 565 C C . CYS A 1 89 ? 18.490 0.052 -15.468 1.00 74.88 89 CYS A C 1
ATOM 567 O O . CYS A 1 89 ? 17.469 0.415 -16.047 1.00 74.88 89 CYS A O 1
ATOM 569 N N . ALA A 1 90 ? 18.830 0.457 -14.251 1.00 71.31 90 ALA A N 1
ATOM 570 C CA . ALA A 1 90 ? 18.202 1.580 -13.586 1.00 71.31 90 ALA A CA 1
ATOM 571 C C . ALA A 1 90 ? 18.851 2.866 -14.113 1.00 71.31 90 ALA A C 1
ATOM 573 O O . ALA A 1 90 ? 20.010 3.168 -13.807 1.00 71.31 90 ALA A O 1
ATOM 574 N N . VAL A 1 91 ? 18.128 3.587 -14.967 1.00 58.56 91 VAL A N 1
ATOM 575 C CA . VAL A 1 91 ? 18.589 4.833 -15.583 1.00 58.56 91 VAL A CA 1
ATOM 576 C C . VAL A 1 91 ? 17.822 5.986 -14.943 1.00 58.56 91 VAL A C 1
ATOM 578 O O . VAL A 1 91 ? 16.615 6.083 -15.125 1.00 58.56 91 VAL A O 1
ATOM 581 N N . GLY A 1 92 ? 18.519 6.853 -14.210 1.00 57.31 92 GLY A N 1
ATOM 582 C CA . GLY A 1 92 ? 17.965 8.114 -13.706 1.00 57.31 92 GLY A CA 1
ATOM 583 C C . GLY A 1 92 ? 17.347 8.077 -12.295 1.00 57.31 92 GLY A C 1
ATOM 584 O O . GLY A 1 92 ? 17.163 7.004 -11.719 1.00 57.31 92 GLY A O 1
ATOM 585 N N . PRO A 1 93 ? 17.084 9.258 -11.702 1.00 51.09 93 PRO A N 1
ATOM 586 C CA . PRO A 1 93 ? 16.754 9.445 -10.290 1.00 51.09 93 PRO A CA 1
ATOM 587 C C . PRO A 1 93 ? 15.246 9.411 -9.983 1.00 51.09 93 PRO A C 1
ATOM 589 O O . PRO A 1 93 ? 14.887 9.519 -8.816 1.00 51.09 93 PRO A O 1
ATOM 592 N N . ASP A 1 94 ? 14.386 9.228 -10.987 1.00 61.91 94 ASP A N 1
ATOM 593 C CA . ASP A 1 94 ? 12.949 9.519 -10.879 1.00 61.91 94 ASP A CA 1
ATOM 594 C C . ASP A 1 94 ? 12.064 8.261 -10.869 1.00 61.91 94 ASP A C 1
ATOM 596 O O . ASP A 1 94 ? 10.889 8.328 -11.208 1.00 61.91 94 ASP A O 1
ATOM 600 N N . TYR A 1 95 ? 12.603 7.105 -10.457 1.00 70.62 95 TYR A N 1
ATOM 601 C CA . TYR A 1 95 ? 11.741 5.966 -10.094 1.00 70.62 95 TYR A CA 1
ATOM 602 C C . TYR A 1 95 ? 10.792 6.339 -8.954 1.00 70.62 95 TYR A C 1
ATOM 604 O O . TYR A 1 95 ? 9.705 5.788 -8.858 1.00 70.62 95 TYR A O 1
ATOM 612 N N . CYS A 1 96 ? 11.236 7.258 -8.100 1.00 74.62 96 CYS A N 1
ATOM 613 C CA . CYS A 1 96 ? 10.550 7.693 -6.903 1.00 74.62 96 CYS A CA 1
ATOM 614 C C . CYS A 1 96 ? 10.453 9.216 -6.914 1.00 74.62 96 CYS A C 1
ATOM 616 O O . CYS A 1 96 ? 11.404 9.905 -7.309 1.00 74.62 96 CYS A O 1
ATOM 618 N N . ALA A 1 97 ? 9.358 9.758 -6.399 1.00 71.19 97 ALA A N 1
ATOM 619 C CA . ALA A 1 97 ? 9.306 11.170 -6.072 1.00 71.19 97 ALA A CA 1
ATOM 620 C C . ALA A 1 97 ? 10.218 11.481 -4.860 1.00 71.19 97 ALA A C 1
ATOM 622 O O . ALA A 1 97 ? 10.657 10.619 -4.101 1.00 71.19 97 ALA A O 1
ATOM 623 N N . GLY A 1 98 ? 10.589 12.751 -4.683 1.00 63.66 98 GLY A N 1
ATOM 624 C CA . GLY A 1 98 ? 11.241 13.209 -3.445 1.00 63.66 98 GLY A CA 1
ATOM 625 C C . GLY A 1 98 ? 12.729 12.863 -3.261 1.00 63.66 98 GLY A C 1
ATOM 626 O O . GLY A 1 98 ? 13.303 13.215 -2.229 1.00 63.66 98 GLY A O 1
ATOM 627 N N . GLY A 1 99 ? 13.393 12.247 -4.245 1.00 56.78 99 GLY A N 1
ATOM 628 C CA . GLY A 1 99 ? 14.852 12.049 -4.241 1.00 56.78 99 GLY A CA 1
ATOM 629 C C . GLY A 1 99 ? 15.357 10.943 -3.307 1.00 56.78 99 GLY A C 1
ATOM 630 O O . GLY A 1 99 ? 16.568 10.845 -3.067 1.00 56.78 99 GLY A O 1
ATOM 631 N N . ALA A 1 100 ? 14.459 10.102 -2.785 1.00 60.62 100 ALA A N 1
ATOM 632 C CA . ALA A 1 100 ? 14.844 8.859 -2.135 1.00 60.62 100 ALA A CA 1
ATOM 633 C C . ALA A 1 100 ? 15.467 7.922 -3.179 1.00 60.62 100 ALA A C 1
ATOM 635 O O . ALA A 1 100 ? 14.913 7.710 -4.253 1.00 60.62 100 ALA A O 1
ATOM 636 N N . ARG A 1 101 ? 16.646 7.366 -2.882 1.00 63.34 101 ARG A N 1
ATOM 637 C CA . ARG A 1 101 ? 17.261 6.361 -3.756 1.00 63.34 101 ARG A CA 1
ATOM 638 C C . ARG A 1 101 ? 16.609 5.009 -3.464 1.00 63.34 101 ARG A C 1
ATOM 640 O O . ARG A 1 101 ? 16.802 4.523 -2.346 1.00 63.34 101 ARG A O 1
ATOM 647 N N . PRO A 1 102 ? 15.886 4.396 -4.415 1.00 67.38 102 PRO A N 1
ATOM 648 C CA . PRO A 1 102 ? 15.275 3.097 -4.186 1.00 67.38 102 PRO A CA 1
ATOM 649 C C . PRO A 1 102 ? 16.353 2.044 -3.929 1.00 67.38 102 PRO A C 1
ATOM 651 O O . PRO A 1 102 ? 17.463 2.093 -4.471 1.00 67.38 102 PRO A O 1
ATOM 654 N N . THR A 1 103 ? 16.032 1.074 -3.078 1.00 71.44 103 THR A N 1
ATOM 655 C CA . THR A 1 103 ? 16.893 -0.095 -2.881 1.00 71.44 103 THR A CA 1
ATOM 656 C C . THR A 1 103 ? 16.932 -0.957 -4.146 1.00 71.44 103 THR A C 1
ATOM 658 O O . THR A 1 103 ? 16.029 -0.919 -4.977 1.00 71.44 103 THR A O 1
ATOM 661 N N . THR A 1 104 ? 17.949 -1.813 -4.283 1.00 66.56 104 THR A N 1
ATOM 662 C CA . THR A 1 104 ? 18.033 -2.802 -5.378 1.00 66.56 104 THR A CA 1
ATOM 663 C C . THR A 1 104 ? 16.776 -3.677 -5.472 1.00 66.56 104 THR A C 1
ATOM 665 O O . THR A 1 104 ? 16.365 -4.047 -6.566 1.00 66.56 104 THR A O 1
ATOM 668 N N . MET A 1 105 ? 16.157 -3.992 -4.329 1.00 68.38 105 MET A N 1
ATOM 669 C CA . MET A 1 105 ? 14.920 -4.772 -4.265 1.00 68.38 105 MET A CA 1
ATOM 670 C C . MET A 1 105 ? 13.712 -3.971 -4.764 1.00 68.38 105 MET A C 1
ATOM 672 O O . MET A 1 105 ? 12.943 -4.497 -5.556 1.00 68.38 105 MET A O 1
ATOM 676 N N . GLN A 1 106 ? 13.594 -2.694 -4.395 1.00 76.62 106 GLN A N 1
ATOM 677 C CA . GLN A 1 106 ? 12.541 -1.818 -4.925 1.00 76.62 106 GLN A CA 1
ATOM 678 C C . GLN A 1 106 ? 12.670 -1.623 -6.436 1.00 76.62 106 GLN A C 1
ATOM 680 O O . GLN A 1 106 ? 11.692 -1.779 -7.152 1.00 76.62 106 GLN A O 1
ATOM 685 N N . ILE A 1 107 ? 13.880 -1.409 -6.961 1.00 76.69 107 ILE A N 1
ATOM 686 C CA . ILE A 1 107 ? 14.095 -1.302 -8.417 1.00 76.69 107 ILE A CA 1
ATOM 687 C C . ILE A 1 107 ? 13.624 -2.570 -9.150 1.00 76.69 107 ILE A C 1
ATOM 689 O O . ILE A 1 107 ? 13.100 -2.498 -10.259 1.00 76.69 107 ILE A O 1
ATOM 693 N N . ALA A 1 108 ? 13.784 -3.748 -8.541 1.00 77.44 108 ALA A N 1
ATOM 694 C CA . ALA A 1 108 ? 13.275 -4.989 -9.114 1.00 77.44 108 ALA A CA 1
ATOM 695 C C . ALA A 1 108 ? 11.737 -5.037 -9.171 1.00 77.44 108 ALA A C 1
ATOM 697 O O . ALA A 1 108 ? 11.191 -5.631 -10.103 1.00 77.44 108 ALA A O 1
ATOM 698 N N . ASN A 1 109 ? 11.060 -4.430 -8.196 1.00 84.88 109 ASN A N 1
ATOM 699 C CA . ASN A 1 109 ? 9.600 -4.351 -8.110 1.00 84.88 109 ASN A CA 1
ATOM 700 C C . ASN A 1 109 ? 9.036 -3.324 -9.093 1.00 84.88 109 ASN A C 1
ATOM 702 O O . ASN A 1 109 ? 8.065 -3.604 -9.784 1.00 84.88 109 ASN A O 1
ATOM 706 N N . CYS A 1 110 ? 9.766 -2.229 -9.305 1.00 84.44 110 CYS A N 1
ATOM 707 C CA . CYS A 1 110 ? 9.454 -1.196 -10.290 1.00 84.44 110 CYS A CA 1
ATOM 708 C C . CYS A 1 110 ? 9.305 -1.702 -11.732 1.00 84.44 110 CYS A C 1
ATOM 710 O O . CYS A 1 110 ? 8.845 -0.976 -12.606 1.00 84.44 110 CYS A O 1
ATOM 712 N N . HIS A 1 111 ? 9.713 -2.942 -11.995 1.00 83.81 111 HIS A N 1
ATOM 713 C CA . HIS A 1 111 ? 9.568 -3.623 -13.273 1.00 83.81 111 HIS A CA 1
ATOM 714 C C . HIS A 1 111 ? 8.740 -4.904 -13.167 1.00 83.81 111 HIS A C 1
ATOM 716 O O . HIS A 1 111 ? 8.937 -5.823 -13.959 1.00 83.81 111 HIS A O 1
ATOM 722 N N . ARG A 1 112 ? 7.831 -5.018 -12.198 1.00 85.56 112 ARG A N 1
ATOM 723 C CA . ARG A 1 112 ? 6.905 -6.147 -12.050 1.00 85.56 112 ARG A CA 1
ATOM 724 C C . ARG A 1 112 ? 5.507 -5.628 -11.768 1.00 85.56 112 ARG A C 1
ATOM 726 O O . ARG A 1 112 ? 5.349 -4.732 -10.963 1.00 85.56 112 ARG A O 1
ATOM 733 N N . ASP A 1 113 ? 4.515 -6.244 -12.392 1.00 82.69 113 ASP A N 1
ATOM 734 C CA . ASP A 1 113 ? 3.099 -6.019 -12.079 1.00 82.69 113 ASP A CA 1
ATOM 735 C C . ASP A 1 113 ? 2.709 -6.989 -10.948 1.00 82.69 113 ASP A C 1
ATOM 737 O O . ASP A 1 113 ? 2.603 -8.195 -11.202 1.00 82.69 113 ASP A O 1
ATOM 741 N N . GLY A 1 114 ? 2.653 -6.525 -9.691 1.00 72.38 114 GLY A N 1
ATOM 742 C CA . GLY A 1 114 ? 2.254 -7.340 -8.529 1.00 72.38 114 GLY A CA 1
ATOM 743 C C . GLY A 1 114 ? 3.056 -8.641 -8.339 1.00 72.38 114 GLY A C 1
ATOM 744 O O . GLY A 1 114 ? 2.497 -9.703 -8.066 1.00 72.38 114 GLY A O 1
ATOM 745 N N . GLY A 1 115 ? 4.375 -8.610 -8.575 1.00 73.81 115 GLY A N 1
ATOM 746 C CA . GLY A 1 115 ? 5.243 -9.802 -8.519 1.00 73.81 115 GLY A CA 1
ATOM 747 C C . GLY A 1 115 ? 5.220 -10.694 -9.774 1.00 73.81 115 GLY A C 1
ATOM 748 O O . GLY A 1 115 ? 5.861 -11.750 -9.799 1.00 73.81 115 GLY A O 1
ATOM 749 N N . GLY A 1 116 ? 4.529 -10.264 -10.832 1.00 75.81 116 GLY A N 1
ATOM 750 C CA . GLY A 1 116 ? 4.440 -10.921 -12.133 1.00 75.81 116 GLY A CA 1
ATOM 751 C C . GLY A 1 116 ? 5.728 -10.889 -12.980 1.00 75.81 116 GLY A C 1
ATOM 752 O O . GLY A 1 116 ? 6.840 -10.678 -12.468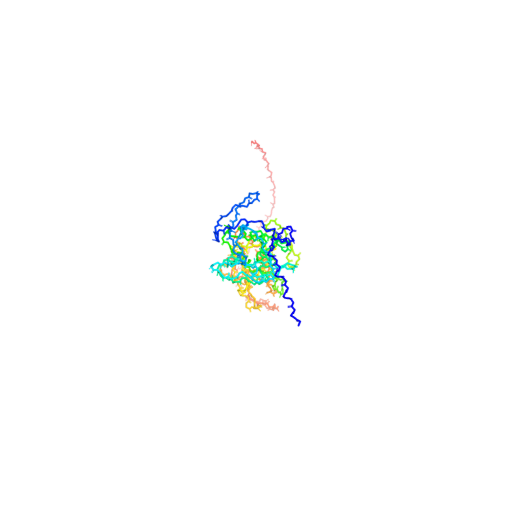 1.00 75.81 116 GLY A O 1
ATOM 753 N N . PRO A 1 117 ? 5.621 -11.164 -14.299 1.00 77.56 117 PRO A N 1
ATOM 754 C CA . PRO A 1 117 ? 6.760 -11.091 -15.210 1.00 77.56 117 PRO A CA 1
ATOM 755 C C . PRO A 1 117 ? 7.320 -9.667 -15.284 1.00 77.56 117 PRO A C 1
ATOM 757 O O . PRO A 1 117 ? 6.676 -8.704 -14.880 1.00 77.56 117 PRO A O 1
ATOM 760 N N . LEU A 1 118 ? 8.529 -9.549 -15.831 1.00 77.31 118 LEU A N 1
ATOM 761 C CA . LEU A 1 118 ? 9.154 -8.251 -16.046 1.00 77.31 118 LEU A CA 1
ATOM 762 C C . LEU A 1 118 ? 8.328 -7.384 -17.011 1.00 77.31 118 LEU A C 1
ATOM 764 O O . LEU A 1 118 ? 7.956 -7.845 -18.093 1.00 77.31 118 LEU A O 1
ATOM 768 N N . VAL A 1 119 ? 8.103 -6.129 -16.633 1.00 81.12 119 VAL A N 1
ATOM 769 C CA . VAL A 1 119 ? 7.365 -5.109 -17.388 1.00 81.12 119 VAL A CA 1
ATOM 770 C C . VAL A 1 119 ? 8.146 -3.792 -17.446 1.00 81.12 119 VAL A C 1
ATOM 772 O O . VAL A 1 119 ? 9.133 -3.589 -16.737 1.00 81.12 119 VAL A O 1
ATOM 775 N N . VAL A 1 120 ? 7.723 -2.902 -18.341 1.00 78.38 120 VAL A N 1
ATOM 776 C CA . VAL A 1 120 ? 8.229 -1.521 -18.419 1.00 78.38 120 VAL A CA 1
ATOM 777 C C . VAL A 1 120 ? 7.840 -0.738 -17.160 1.00 78.38 120 VAL A C 1
ATOM 779 O O . VAL A 1 120 ? 6.845 -1.093 -16.533 1.00 78.38 120 VAL A O 1
ATOM 782 N N . TRP A 1 121 ? 8.601 0.302 -16.799 1.00 82.31 121 TRP A N 1
ATOM 783 C CA . TRP A 1 121 ? 8.436 1.013 -15.519 1.00 82.31 121 TRP A CA 1
ATOM 784 C C . TRP A 1 121 ? 7.009 1.518 -15.284 1.00 82.31 121 TRP A C 1
ATOM 786 O O . TRP A 1 121 ? 6.440 1.188 -14.255 1.00 82.31 121 TRP A O 1
ATOM 796 N N . ASP A 1 122 ? 6.380 2.185 -16.260 1.00 84.31 122 ASP A N 1
ATOM 797 C CA . ASP A 1 122 ? 4.997 2.694 -16.134 1.00 84.31 122 ASP A CA 1
ATOM 798 C C . ASP A 1 122 ? 3.962 1.609 -15.781 1.00 84.31 122 ASP A C 1
ATOM 800 O O . ASP A 1 122 ? 2.873 1.913 -15.303 1.00 84.31 122 ASP A O 1
ATOM 804 N N . ARG A 1 123 ? 4.267 0.336 -16.070 1.00 86.81 123 ARG A N 1
ATOM 805 C CA . ARG A 1 123 ? 3.402 -0.820 -15.781 1.00 86.81 123 ARG A CA 1
ATOM 806 C C . ARG A 1 123 ? 3.863 -1.641 -14.581 1.00 86.81 123 ARG A C 1
ATOM 808 O O . ARG A 1 123 ? 3.209 -2.635 -14.276 1.00 86.81 123 ARG A O 1
ATOM 815 N N . GLY A 1 124 ? 5.010 -1.308 -14.002 1.00 87.00 124 GLY A N 1
ATOM 816 C CA . GLY A 1 124 ? 5.482 -1.921 -12.772 1.00 87.00 124 GLY A CA 1
ATOM 817 C C . GLY A 1 124 ? 4.774 -1.344 -11.553 1.00 87.00 124 GLY A C 1
ATOM 818 O O . GLY A 1 124 ? 3.975 -0.422 -11.681 1.00 87.00 124 GLY A O 1
ATOM 819 N N . ASP A 1 125 ? 5.102 -1.911 -10.403 1.00 88.62 125 ASP A N 1
ATOM 820 C CA . ASP A 1 125 ? 4.538 -1.600 -9.092 1.00 88.62 125 ASP A CA 1
ATOM 821 C C . ASP A 1 125 ? 5.717 -1.594 -8.097 1.00 88.62 125 ASP A C 1
ATOM 823 O O . ASP A 1 125 ? 6.191 -2.635 -7.623 1.00 88.62 125 ASP A O 1
ATOM 827 N N . CYS A 1 126 ? 6.330 -0.417 -7.961 1.00 87.94 126 CYS A N 1
ATOM 828 C CA . CYS A 1 126 ? 7.614 -0.194 -7.295 1.00 87.94 126 CYS A CA 1
ATOM 829 C C . CYS A 1 126 ? 7.574 -0.519 -5.792 1.00 87.94 126 CYS A C 1
ATOM 831 O O . CYS A 1 126 ? 8.537 -1.089 -5.254 1.00 87.94 126 CYS A O 1
ATOM 833 N N . ASP A 1 127 ? 6.488 -0.173 -5.116 1.00 87.62 127 ASP A N 1
ATOM 834 C CA . ASP A 1 127 ? 6.278 -0.370 -3.683 1.00 87.62 127 ASP A CA 1
ATOM 835 C C . ASP A 1 127 ? 5.354 -1.550 -3.341 1.00 87.62 127 ASP A C 1
ATOM 837 O O . ASP A 1 127 ? 5.255 -1.907 -2.165 1.00 87.62 127 ASP A O 1
ATOM 841 N N . MET A 1 128 ? 4.838 -2.248 -4.360 1.00 88.00 128 MET A N 1
ATOM 842 C CA . MET A 1 128 ? 3.992 -3.440 -4.249 1.00 88.00 128 MET A CA 1
ATOM 843 C C . MET A 1 128 ? 2.621 -3.144 -3.642 1.00 88.00 128 MET A C 1
ATOM 845 O O . MET A 1 128 ? 2.067 -3.972 -2.909 1.00 88.00 128 MET A O 1
ATOM 849 N N . ASP A 1 129 ? 2.086 -1.964 -3.932 1.00 86.69 129 ASP A N 1
ATOM 850 C CA . ASP A 1 129 ? 0.825 -1.480 -3.401 1.00 86.69 129 ASP A CA 1
ATOM 851 C C . ASP A 1 129 ? -0.398 -1.801 -4.275 1.00 86.69 129 ASP A C 1
ATOM 853 O O . ASP A 1 129 ? -1.540 -1.554 -3.861 1.00 86.69 129 ASP A O 1
ATOM 857 N N . GLY A 1 130 ? -0.183 -2.452 -5.425 1.00 86.81 130 GLY A N 1
ATOM 858 C CA . GLY A 1 130 ? -1.224 -2.902 -6.349 1.00 86.81 130 GLY A CA 1
ATOM 859 C C . GLY A 1 130 ? -1.689 -1.835 -7.345 1.00 86.81 130 GLY A C 1
ATOM 860 O O . GLY A 1 130 ? -2.605 -2.101 -8.134 1.00 86.81 130 GLY A O 1
ATOM 861 N N . ILE A 1 131 ? -1.078 -0.652 -7.327 1.00 86.25 131 ILE A N 1
ATOM 862 C CA . ILE A 1 131 ? -1.237 0.426 -8.297 1.00 86.25 131 ILE A CA 1
ATOM 863 C C . ILE A 1 131 ? 0.014 0.447 -9.184 1.00 86.25 131 ILE A C 1
ATOM 865 O O . ILE A 1 131 ? 1.100 0.016 -8.813 1.00 86.25 131 ILE A O 1
ATOM 869 N N . ARG A 1 132 ? -0.152 0.850 -10.444 1.00 88.94 132 ARG A N 1
ATOM 870 C CA . ARG A 1 132 ? 0.982 0.946 -11.364 1.00 88.94 132 ARG A CA 1
ATOM 871 C C . ARG A 1 132 ? 1.674 2.284 -11.197 1.00 88.94 132 ARG A C 1
ATOM 873 O O . ARG A 1 132 ? 0.990 3.306 -11.176 1.00 88.94 132 ARG A O 1
ATOM 880 N N . ASN A 1 133 ? 2.999 2.285 -11.322 1.00 86.69 133 ASN A N 1
ATOM 881 C CA . ASN A 1 133 ? 3.825 3.493 -11.257 1.00 86.69 133 ASN A CA 1
ATOM 882 C C . ASN A 1 133 ? 3.287 4.632 -12.151 1.00 86.69 133 ASN A C 1
ATOM 884 O O . ASN A 1 133 ? 3.274 5.794 -11.757 1.00 86.69 133 ASN A O 1
ATOM 888 N N . GLY A 1 134 ? 2.826 4.322 -13.372 1.00 85.69 134 GLY A N 1
ATOM 889 C CA . GLY A 1 134 ? 2.274 5.331 -14.282 1.00 85.69 134 GLY A CA 1
ATOM 890 C C . GLY A 1 134 ? 0.938 5.925 -13.813 1.00 85.69 134 GLY A C 1
ATOM 891 O O . GLY A 1 134 ? 0.711 7.123 -13.986 1.00 85.69 134 GLY A O 1
ATOM 892 N N . ASP A 1 135 ? 0.081 5.106 -13.197 1.00 87.25 135 ASP A N 1
ATOM 893 C CA . ASP A 1 135 ? -1.210 5.538 -12.646 1.00 87.25 135 ASP A CA 1
ATOM 894 C C . ASP A 1 135 ? -0.992 6.403 -11.389 1.00 87.25 135 ASP A C 1
ATOM 896 O O . ASP A 1 135 ? -1.670 7.413 -11.192 1.00 87.25 135 ASP A O 1
ATOM 900 N N . GLU A 1 136 ? 0.008 6.059 -10.579 1.00 87.31 136 GLU A N 1
ATOM 901 C CA . GLU A 1 136 ? 0.441 6.827 -9.411 1.00 87.31 136 GLU A CA 1
ATOM 902 C C . GLU A 1 136 ? 0.989 8.208 -9.777 1.00 87.31 136 GLU A C 1
ATOM 904 O O . GLU A 1 136 ? 0.570 9.225 -9.221 1.00 87.31 136 GLU A O 1
ATOM 909 N N . VAL A 1 137 ? 1.868 8.276 -10.781 1.00 85.06 137 VAL A N 1
ATOM 910 C CA . VAL A 1 137 ? 2.395 9.551 -11.291 1.00 85.06 137 VAL A CA 1
ATOM 911 C C . VAL A 1 137 ? 1.269 10.448 -11.805 1.00 85.06 137 VAL A C 1
ATOM 913 O O . VAL A 1 137 ? 1.293 11.657 -11.566 1.00 85.06 137 VAL A O 1
ATOM 916 N N . GLU A 1 138 ? 0.277 9.881 -12.500 1.00 86.12 138 GLU A N 1
ATOM 917 C CA . GLU A 1 138 ? -0.895 10.630 -12.967 1.00 86.12 138 GLU A CA 1
ATOM 918 C C . GLU A 1 138 ? -1.755 11.131 -11.793 1.00 86.12 138 GLU A C 1
ATOM 920 O O . GLU A 1 138 ? -2.259 12.259 -11.835 1.00 86.12 138 GLU A O 1
ATOM 925 N N . ALA A 1 139 ? -1.879 10.333 -10.728 1.00 82.81 139 ALA A N 1
ATOM 926 C CA . ALA A 1 139 ? -2.583 10.697 -9.499 1.00 82.81 139 ALA A CA 1
ATOM 927 C C . ALA A 1 139 ? -1.789 11.657 -8.588 1.00 82.81 139 ALA A C 1
ATOM 929 O O . ALA A 1 139 ? -2.373 12.298 -7.711 1.00 82.81 139 ALA A O 1
ATOM 930 N N . GLY A 1 140 ? -0.480 11.802 -8.816 1.00 84.75 140 GLY A N 1
ATOM 931 C CA . GLY A 1 140 ? 0.425 12.615 -8.008 1.00 84.75 140 GLY A CA 1
ATOM 932 C C . GLY A 1 140 ? 0.926 11.929 -6.731 1.00 84.75 140 GLY A C 1
ATOM 933 O O . GLY A 1 140 ? 1.409 12.635 -5.840 1.00 84.75 140 GLY A O 1
ATOM 934 N N . SER A 1 141 ? 0.808 10.601 -6.631 1.00 84.12 141 SER A N 1
ATOM 935 C CA . SER A 1 141 ? 1.478 9.795 -5.603 1.00 84.12 141 SER A CA 1
ATOM 936 C C . SER A 1 141 ? 2.924 9.468 -6.013 1.00 84.12 141 SER A C 1
ATOM 938 O O . SER A 1 141 ? 3.388 9.836 -7.096 1.00 84.12 141 SER A O 1
ATOM 940 N N . ASP A 1 142 ? 3.685 8.885 -5.088 1.00 86.00 142 ASP A N 1
ATOM 941 C CA . ASP A 1 142 ? 5.094 8.535 -5.278 1.00 86.00 142 ASP A CA 1
ATOM 942 C C . ASP A 1 142 ? 5.211 7.022 -5.489 1.00 86.00 142 ASP A C 1
ATOM 944 O O . ASP A 1 142 ? 4.976 6.316 -4.514 1.00 86.00 142 ASP A O 1
ATOM 948 N N . PRO A 1 143 ? 5.671 6.541 -6.663 1.00 86.69 143 PRO A N 1
ATOM 949 C CA . PRO A 1 143 ? 5.709 5.108 -6.965 1.00 86.69 143 PRO A CA 1
ATOM 950 C C . PRO A 1 143 ? 6.514 4.248 -5.993 1.00 86.69 143 PRO A C 1
ATOM 952 O O . PRO A 1 143 ? 6.395 3.032 -5.951 1.00 86.69 143 PRO A O 1
ATOM 955 N N . CYS A 1 144 ? 7.432 4.844 -5.236 1.00 85.75 144 CYS A N 1
ATOM 956 C CA . CYS A 1 144 ? 8.240 4.095 -4.278 1.00 85.75 144 CYS A CA 1
ATOM 957 C C . CYS A 1 144 ? 7.708 4.156 -2.850 1.00 85.75 144 CYS A C 1
ATOM 959 O O . CYS A 1 144 ? 8.394 3.676 -1.932 1.00 85.75 144 CYS A O 1
ATOM 961 N N . ARG A 1 145 ? 6.561 4.799 -2.640 1.00 85.50 145 ARG A N 1
ATOM 962 C CA . ARG A 1 145 ? 5.990 5.033 -1.328 1.00 85.50 145 ARG A CA 1
ATOM 963 C C . ARG A 1 145 ? 4.611 4.391 -1.256 1.00 85.50 145 ARG A C 1
ATOM 965 O O . ARG A 1 145 ? 3.602 5.064 -1.443 1.00 85.50 145 ARG A O 1
ATOM 972 N N . GLY A 1 146 ? 4.645 3.149 -0.784 1.00 82.00 146 GLY A N 1
ATOM 973 C CA . GLY A 1 146 ? 3.440 2.376 -0.558 1.00 82.00 146 GLY A CA 1
ATOM 974 C C . GLY A 1 146 ? 2.581 2.945 0.569 1.00 82.00 146 GLY A C 1
ATOM 975 O O . GLY A 1 146 ? 2.953 3.930 1.234 1.00 82.00 146 GLY A O 1
ATOM 976 N N . PRO A 1 147 ? 1.448 2.285 0.833 1.00 85.25 147 PRO A N 1
ATOM 977 C CA . PRO A 1 147 ? 0.376 2.886 1.582 1.00 85.25 147 PRO A CA 1
ATOM 978 C C . PRO A 1 147 ? 0.788 3.041 3.031 1.00 85.25 147 PRO A C 1
ATOM 980 O O . PRO A 1 147 ? 1.637 2.315 3.564 1.00 85.25 147 PRO A O 1
ATOM 983 N N . LEU A 1 148 ? 0.132 3.974 3.708 1.00 84.00 148 LEU A N 1
ATOM 984 C CA . LEU A 1 148 ? 0.219 4.037 5.153 1.00 84.00 148 LEU A CA 1
ATOM 985 C C . LEU A 1 148 ? -0.106 2.666 5.793 1.00 84.00 148 LEU A C 1
ATOM 987 O O . LEU A 1 148 ? -1.053 1.995 5.375 1.00 84.00 148 LEU A O 1
ATOM 991 N N . PRO A 1 149 ? 0.656 2.239 6.815 1.00 89.75 149 PRO A N 1
ATOM 992 C CA . PRO A 1 149 ? 0.455 0.936 7.430 1.00 89.75 149 PRO A CA 1
ATOM 993 C C . PRO A 1 149 ? -0.768 0.960 8.355 1.00 89.75 149 PRO A C 1
ATOM 995 O O . PRO A 1 149 ? -0.899 1.815 9.236 1.00 89.75 149 PRO A O 1
ATOM 998 N N . TYR A 1 150 ? -1.635 -0.035 8.191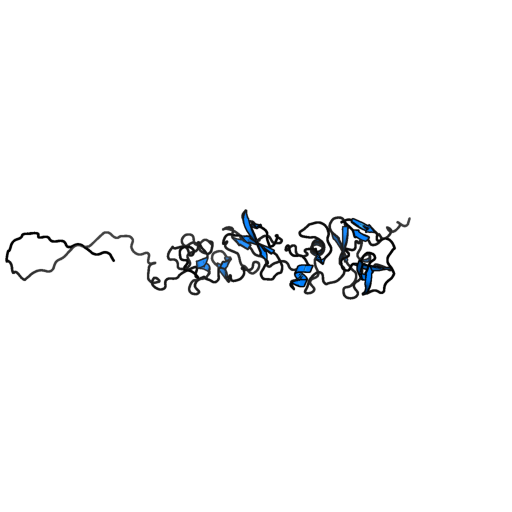 1.00 91.38 150 TYR A N 1
ATOM 999 C CA . TYR A 1 150 ? -2.803 -0.265 9.040 1.00 91.38 150 TYR A CA 1
ATOM 1000 C C . TYR A 1 150 ? -2.666 -1.607 9.755 1.00 91.38 150 TYR A C 1
ATOM 1002 O O . TYR A 1 150 ? -2.067 -2.545 9.224 1.00 91.38 150 TYR A O 1
ATOM 1010 N N . ALA A 1 151 ? -3.254 -1.729 10.942 1.00 93.00 151 ALA A N 1
ATOM 1011 C CA . ALA A 1 151 ? -3.286 -2.989 11.672 1.00 93.00 151 ALA A CA 1
ATOM 1012 C C . ALA A 1 151 ? -4.616 -3.202 12.394 1.00 93.00 151 ALA A C 1
ATOM 1014 O O . ALA A 1 151 ? -5.257 -2.251 12.842 1.00 93.00 151 ALA A O 1
ATOM 1015 N N . VAL A 1 152 ? -4.991 -4.471 12.532 1.00 92.12 152 VAL A N 1
ATOM 1016 C CA . VAL A 1 152 ? -6.203 -4.920 13.225 1.00 92.12 152 VAL A CA 1
ATOM 1017 C C . VAL A 1 152 ? -5.857 -5.703 14.483 1.00 92.12 152 VAL A C 1
ATOM 1019 O O . VAL A 1 152 ? -4.870 -6.441 14.533 1.00 92.12 152 VAL A O 1
ATOM 1022 N N . TRP A 1 153 ? -6.661 -5.533 15.526 1.00 90.81 153 TRP A N 1
ATOM 1023 C CA . TRP A 1 153 ? -6.452 -6.173 16.818 1.00 90.81 153 TRP A CA 1
ATOM 1024 C C . TRP A 1 153 ? -7.111 -7.557 16.880 1.00 90.81 153 TRP A C 1
ATOM 1026 O O . TRP A 1 153 ? -8.323 -7.683 16.735 1.00 90.81 153 TRP A O 1
ATOM 1036 N N . SER A 1 154 ? -6.338 -8.603 17.195 1.00 88.50 154 SER A N 1
ATOM 1037 C CA . SER A 1 154 ? -6.852 -9.980 17.346 1.00 88.50 154 SER A CA 1
ATOM 1038 C C . SER A 1 154 ? -7.462 -10.299 18.716 1.00 88.50 154 SER A C 1
ATOM 1040 O O . SER A 1 154 ? -7.775 -11.454 19.005 1.00 88.50 154 SER A O 1
ATOM 1042 N N . GLY A 1 155 ? -7.544 -9.318 19.616 1.00 84.75 155 GLY A N 1
ATOM 1043 C CA . GLY A 1 155 ? -7.823 -9.542 21.040 1.00 84.75 155 GLY A CA 1
ATOM 1044 C C . GLY A 1 155 ? -6.557 -9.622 21.899 1.00 84.75 155 GLY A C 1
ATOM 1045 O O . GLY A 1 155 ? -6.624 -9.399 23.104 1.00 84.75 155 GLY A O 1
ATOM 1046 N N . THR A 1 156 ? -5.397 -9.905 21.296 1.00 86.00 156 THR A N 1
ATOM 1047 C CA . THR A 1 156 ? -4.121 -10.018 22.032 1.00 86.00 156 THR A CA 1
ATOM 1048 C C . THR A 1 156 ? -2.944 -9.297 21.390 1.00 86.00 156 THR A C 1
ATOM 1050 O O . THR A 1 156 ? -1.990 -8.961 22.091 1.00 86.00 156 THR A O 1
ATOM 1053 N N . THR A 1 157 ? -2.968 -9.087 20.075 1.00 89.06 157 THR A N 1
ATOM 1054 C CA . THR A 1 157 ? -1.879 -8.425 19.359 1.00 89.06 157 THR A CA 1
ATOM 1055 C C . THR A 1 157 ? -2.388 -7.758 18.083 1.00 89.06 157 THR A C 1
ATOM 1057 O O . THR A 1 157 ? -3.438 -8.133 17.556 1.00 89.06 157 THR A O 1
ATOM 1060 N N . CYS A 1 158 ? -1.649 -6.759 17.603 1.00 91.31 158 CYS A N 1
ATOM 1061 C CA . CYS A 1 158 ? -1.924 -6.076 16.345 1.00 91.31 158 CYS A CA 1
ATOM 1062 C C . CYS A 1 158 ? -1.364 -6.892 15.178 1.00 91.31 158 CYS A C 1
ATOM 1064 O O . CYS A 1 158 ? -0.217 -7.342 15.215 1.00 91.31 158 CYS A O 1
ATOM 1066 N N . HIS A 1 159 ? -2.169 -7.059 14.136 1.00 92.75 159 HIS A N 1
ATOM 1067 C CA . HIS A 1 159 ? -1.788 -7.717 12.896 1.00 92.75 159 HIS A CA 1
ATOM 1068 C C . HIS A 1 159 ? -1.851 -6.713 11.754 1.00 92.75 159 HIS A C 1
ATOM 1070 O O . HIS A 1 159 ? -2.904 -6.141 11.487 1.00 92.75 159 HIS A O 1
ATOM 1076 N N . GLU A 1 160 ? -0.720 -6.513 11.087 1.00 93.75 160 GLU A N 1
ATOM 1077 C CA . GLU A 1 160 ? -0.615 -5.634 9.925 1.00 93.75 160 GLU A CA 1
ATOM 1078 C C . GLU A 1 160 ? -1.507 -6.125 8.783 1.00 93.75 160 GLU A C 1
ATOM 1080 O O . GLU A 1 160 ? -1.515 -7.315 8.453 1.00 93.75 160 GLU A O 1
ATOM 1085 N N . LEU A 1 161 ? -2.272 -5.209 8.195 1.00 92.38 161 LEU A N 1
ATOM 1086 C CA . LEU A 1 161 ? -3.151 -5.521 7.081 1.00 92.38 161 LEU A CA 1
ATOM 1087 C C . LEU A 1 161 ? -2.355 -5.703 5.779 1.00 92.38 161 LEU A C 1
ATOM 1089 O O . LEU A 1 161 ? -1.413 -4.953 5.529 1.00 92.38 161 LEU A O 1
ATOM 1093 N N . PRO A 1 162 ? -2.737 -6.672 4.924 1.00 91.50 162 PRO A N 1
ATOM 1094 C CA . PRO A 1 162 ? -2.110 -6.855 3.624 1.00 91.50 162 PRO A CA 1
ATOM 1095 C C . PRO A 1 162 ? -2.279 -5.620 2.740 1.00 91.50 162 PRO A C 1
ATOM 1097 O O . PRO A 1 162 ? -3.389 -5.100 2.609 1.00 91.50 162 PRO A O 1
ATOM 1100 N N . ILE A 1 163 ? -1.194 -5.222 2.086 1.00 90.44 163 ILE A N 1
ATOM 1101 C CA . ILE A 1 163 ? -1.175 -4.219 1.017 1.00 90.44 163 ILE A CA 1
ATOM 1102 C C . ILE A 1 163 ? -1.153 -4.921 -0.350 1.00 90.44 163 ILE A C 1
ATOM 1104 O O . ILE A 1 163 ? -0.946 -6.139 -0.410 1.00 90.44 163 ILE A O 1
ATOM 1108 N N . GLY A 1 164 ? -1.347 -4.189 -1.446 1.00 85.38 164 GLY A N 1
ATOM 1109 C CA . GLY A 1 164 ? -1.091 -4.745 -2.780 1.00 85.38 164 GLY A CA 1
ATOM 1110 C C . GLY A 1 164 ? -2.188 -5.648 -3.319 1.00 85.38 164 GLY A C 1
ATOM 1111 O O . GLY A 1 164 ? -1.911 -6.656 -3.972 1.00 85.38 164 GLY A O 1
ATOM 1112 N N . CYS A 1 165 ? -3.443 -5.338 -3.012 1.00 87.75 165 CYS A N 1
ATOM 1113 C CA . CYS A 1 165 ? -4.577 -6.161 -3.401 1.00 87.75 165 CYS A CA 1
ATOM 1114 C C . CYS A 1 165 ? -5.463 -5.454 -4.437 1.00 87.75 165 CYS A C 1
ATOM 1116 O O . CYS A 1 165 ? -5.510 -4.235 -4.499 1.00 87.75 165 CYS A O 1
ATOM 1118 N N . ASP A 1 166 ? -6.153 -6.209 -5.299 1.00 86.31 166 ASP A N 1
ATOM 1119 C CA . ASP A 1 166 ? -6.932 -5.616 -6.400 1.00 86.31 166 ASP A CA 1
ATOM 1120 C C . ASP A 1 166 ? -7.932 -4.575 -5.855 1.00 86.31 166 ASP A C 1
ATOM 1122 O O . ASP A 1 166 ? -8.818 -4.975 -5.103 1.00 86.31 166 ASP A O 1
ATOM 1126 N N . PRO A 1 167 ? -7.864 -3.283 -6.242 1.00 79.81 167 PRO A N 1
ATOM 1127 C CA . PRO A 1 167 ? -8.694 -2.215 -5.674 1.00 79.81 167 PRO A CA 1
ATOM 1128 C C . PRO A 1 167 ? -10.211 -2.395 -5.854 1.00 79.81 167 PRO A C 1
ATOM 1130 O O . PRO A 1 167 ? -10.993 -1.596 -5.340 1.00 79.81 167 PRO A O 1
ATOM 1133 N N . ARG A 1 168 ? -10.662 -3.392 -6.623 1.00 78.00 168 ARG A N 1
ATOM 1134 C CA . ARG A 1 168 ? -12.085 -3.767 -6.754 1.00 78.00 168 ARG A CA 1
ATOM 1135 C C . ARG A 1 168 ? -12.360 -5.214 -6.343 1.00 78.00 168 ARG A C 1
ATOM 1137 O O . ARG A 1 168 ? -13.433 -5.749 -6.629 1.00 78.00 168 ARG A O 1
ATOM 1144 N N . GLY A 1 169 ? -11.379 -5.851 -5.718 1.00 87.06 169 GLY A N 1
ATOM 1145 C CA . GLY A 1 169 ? -11.402 -7.232 -5.286 1.00 87.06 169 GLY A CA 1
ATOM 1146 C C . GLY A 1 169 ? -11.746 -7.396 -3.810 1.00 87.06 169 GLY A C 1
ATOM 1147 O O . GLY A 1 169 ? -11.707 -6.475 -2.994 1.00 87.06 169 GLY A O 1
ATOM 1148 N N . THR A 1 170 ? -12.068 -8.637 -3.469 1.00 93.12 170 THR A N 1
ATOM 1149 C CA . THR A 1 170 ? -12.090 -9.106 -2.086 1.00 93.12 170 THR A CA 1
ATOM 1150 C C . THR A 1 170 ? -10.725 -9.665 -1.716 1.00 93.12 170 THR A C 1
ATOM 1152 O O . THR A 1 170 ? -10.043 -10.250 -2.559 1.00 93.12 170 THR A O 1
ATOM 1155 N N . CYS A 1 171 ? -10.375 -9.588 -0.443 1.00 92.44 171 CYS A N 1
ATOM 1156 C CA . CYS A 1 171 ? -9.133 -10.115 0.104 1.00 92.44 171 CYS A CA 1
ATOM 1157 C C . CYS A 1 171 ? -9.400 -10.895 1.398 1.00 92.44 171 CYS A C 1
ATOM 1159 O O . CYS A 1 171 ? -10.543 -11.027 1.841 1.00 92.44 171 CYS A O 1
ATOM 1161 N N . THR A 1 172 ? -8.348 -11.458 1.988 1.00 93.81 172 THR A N 1
ATOM 1162 C CA . THR A 1 172 ? -8.420 -12.142 3.283 1.00 93.81 172 THR A CA 1
ATOM 1163 C C . THR A 1 172 ? -7.486 -11.440 4.251 1.00 93.81 172 THR A C 1
ATOM 1165 O O . THR A 1 172 ? -6.311 -11.246 3.936 1.00 93.81 172 THR A O 1
ATOM 1168 N N . THR A 1 173 ? -8.009 -11.050 5.411 1.00 92.88 173 THR A N 1
ATOM 1169 C CA . THR A 1 173 ? -7.220 -10.395 6.456 1.00 92.88 173 THR A CA 1
ATOM 1170 C C . THR A 1 173 ? -6.306 -11.413 7.154 1.00 92.88 173 THR A C 1
ATOM 1172 O O . THR A 1 173 ? -6.507 -12.627 7.031 1.00 92.88 173 THR A O 1
ATOM 1175 N N . PRO A 1 174 ? -5.308 -10.968 7.936 1.00 90.69 174 PRO A N 1
ATOM 1176 C CA . PRO A 1 174 ? -4.440 -11.872 8.692 1.00 90.69 174 PRO A CA 1
ATOM 1177 C C . PRO A 1 174 ? -5.192 -12.710 9.735 1.00 90.69 174 PRO A C 1
ATOM 1179 O O . PRO A 1 174 ? -4.680 -13.736 10.179 1.00 90.69 174 PRO A O 1
ATOM 1182 N N . LEU A 1 175 ? -6.395 -12.277 10.125 1.00 90.31 175 LEU A N 1
ATOM 1183 C CA . LEU A 1 175 ? -7.271 -12.983 11.060 1.00 90.31 175 LEU A CA 1
ATOM 1184 C C . LEU A 1 175 ? -8.114 -14.071 10.369 1.00 90.31 175 LEU A C 1
ATOM 1186 O O . LEU A 1 175 ? -8.715 -14.909 11.039 1.00 90.31 175 LEU A O 1
ATOM 1190 N N . GLY A 1 176 ? -8.081 -14.127 9.033 1.00 90.12 176 GLY A N 1
ATOM 1191 C CA . GLY A 1 176 ? -8.846 -15.072 8.221 1.00 90.12 176 GLY A CA 1
ATOM 1192 C C . GLY A 1 176 ? -10.212 -14.545 7.779 1.00 90.12 176 GLY A C 1
ATOM 1193 O O . GLY A 1 176 ? -10.955 -15.282 7.128 1.00 90.12 176 GLY A O 1
ATOM 1194 N N . ASP A 1 177 ? -10.531 -13.291 8.094 1.00 90.38 177 ASP A N 1
ATOM 1195 C CA . ASP A 1 177 ? -11.802 -12.662 7.755 1.00 90.38 177 ASP A CA 1
ATOM 1196 C C . ASP A 1 177 ? -11.827 -12.156 6.310 1.00 90.38 177 ASP A C 1
ATOM 1198 O O . ASP A 1 177 ? -10.796 -11.885 5.683 1.00 90.38 177 ASP A O 1
ATOM 1202 N N . ALA A 1 178 ? -13.037 -12.042 5.760 1.00 92.50 178 ALA A N 1
ATOM 1203 C CA . ALA A 1 178 ? -13.236 -11.447 4.447 1.00 92.50 178 ALA A CA 1
ATOM 1204 C C . ALA A 1 178 ? -12.966 -9.938 4.513 1.00 92.50 178 ALA A C 1
ATOM 1206 O O . ALA A 1 178 ? -13.544 -9.219 5.332 1.00 92.50 178 ALA A O 1
ATOM 1207 N N . GLY A 1 179 ? -12.108 -9.466 3.615 1.00 92.94 179 GLY A N 1
ATOM 1208 C CA . GLY A 1 179 ? -11.776 -8.061 3.462 1.00 92.94 179 GLY A CA 1
ATOM 1209 C C . GLY A 1 179 ? -12.170 -7.505 2.098 1.00 92.94 179 GLY A C 1
ATOM 1210 O O . GLY A 1 179 ? -12.390 -8.237 1.128 1.00 92.94 179 GLY A O 1
ATOM 1211 N N . GLU A 1 180 ? -12.239 -6.185 2.036 1.00 93.25 180 GLU A N 1
ATOM 1212 C CA . GLU A 1 180 ? -12.369 -5.388 0.827 1.00 93.25 180 GLU A CA 1
ATOM 1213 C C . GLU A 1 180 ? -11.070 -4.617 0.602 1.00 93.25 180 GLU A C 1
ATOM 1215 O O . GLU A 1 180 ? -10.551 -3.959 1.507 1.00 93.25 180 GLU A O 1
ATOM 1220 N N . CYS A 1 181 ? -10.558 -4.681 -0.619 1.00 91.50 181 CYS A N 1
ATOM 1221 C CA . CYS A 1 181 ? -9.424 -3.870 -1.022 1.00 91.50 181 CYS A CA 1
ATOM 1222 C C . CYS A 1 181 ? -9.883 -2.453 -1.312 1.00 91.50 181 CYS A C 1
ATOM 1224 O O . CYS A 1 181 ? -10.764 -2.234 -2.143 1.00 91.50 181 CYS A O 1
ATOM 1226 N N . ARG A 1 182 ? -9.282 -1.487 -0.625 1.00 89.88 182 ARG A N 1
ATOM 1227 C CA . ARG A 1 182 ? -9.592 -0.070 -0.811 1.00 89.88 182 ARG A CA 1
ATOM 1228 C C . ARG A 1 182 ? -8.314 0.705 -1.042 1.00 89.88 182 ARG A C 1
ATOM 1230 O O . ARG A 1 182 ? -7.273 0.350 -0.496 1.00 89.88 182 ARG A O 1
ATOM 1237 N N . LEU A 1 183 ? -8.433 1.771 -1.828 1.00 86.62 183 LEU A N 1
ATOM 1238 C CA . LEU A 1 183 ? -7.379 2.767 -1.939 1.00 86.62 183 LEU A CA 1
ATOM 1239 C C . LEU A 1 183 ? -7.179 3.434 -0.580 1.00 86.62 183 LEU A C 1
ATOM 1241 O O . LEU A 1 183 ? -8.160 3.731 0.110 1.00 86.62 183 LEU A O 1
ATOM 1245 N N . THR A 1 184 ? -5.930 3.655 -0.200 1.00 82.44 184 THR A N 1
ATOM 1246 C CA . THR A 1 184 ? -5.595 4.385 1.017 1.00 82.44 184 THR A CA 1
ATOM 1247 C C . THR A 1 184 ? -5.752 5.884 0.810 1.00 82.44 184 THR A C 1
ATOM 1249 O O . THR A 1 184 ? -5.744 6.393 -0.311 1.00 82.44 184 THR A O 1
ATOM 1252 N N . ASP A 1 185 ? -5.946 6.609 1.909 1.00 74.75 185 ASP A N 1
ATOM 1253 C CA . ASP A 1 185 ? -6.305 8.031 1.858 1.00 74.75 185 ASP A CA 1
ATOM 1254 C C . ASP A 1 185 ? -5.172 8.927 1.345 1.00 74.75 185 ASP A C 1
ATOM 1256 O O . ASP A 1 185 ? -5.411 10.040 0.874 1.00 74.75 185 ASP A O 1
ATOM 1260 N N . ASP A 1 186 ? -3.933 8.450 1.435 1.00 71.06 186 ASP A N 1
ATOM 1261 C CA . ASP A 1 186 ? -2.758 9.092 0.855 1.00 71.06 186 ASP A CA 1
ATOM 1262 C C . ASP A 1 186 ? -2.608 8.821 -0.649 1.00 71.06 186 ASP A C 1
ATOM 1264 O O . ASP A 1 186 ? -1.738 9.417 -1.282 1.00 71.06 186 ASP A O 1
ATOM 1268 N N . GLY A 1 187 ? -3.460 7.964 -1.222 1.00 73.12 187 GLY A N 1
ATOM 1269 C CA . GLY A 1 187 ? -3.426 7.577 -2.630 1.00 73.12 187 GLY A CA 1
ATOM 1270 C C . GLY A 1 187 ? -2.208 6.741 -3.017 1.00 73.12 187 GLY A C 1
ATOM 1271 O O . GLY A 1 187 ? -2.072 6.423 -4.191 1.00 73.12 187 GLY A O 1
ATOM 1272 N N . GLY A 1 188 ? -1.349 6.390 -2.058 1.00 73.50 188 GLY A N 1
ATOM 1273 C CA . GLY A 1 188 ? -0.153 5.579 -2.272 1.00 73.50 188 GLY A CA 1
ATOM 1274 C C . GLY A 1 188 ? -0.440 4.095 -2.130 1.00 73.50 188 GLY A C 1
ATOM 1275 O O . GLY A 1 188 ? 0.346 3.424 -1.484 1.00 73.50 188 GLY A O 1
ATOM 1276 N N . GLY A 1 189 ? -1.612 3.620 -2.577 1.00 85.25 189 GLY A N 1
ATOM 1277 C CA . GLY A 1 189 ? -1.835 2.182 -2.679 1.00 85.25 189 GLY A CA 1
ATOM 1278 C C . GLY A 1 189 ? -3.176 1.622 -2.282 1.00 85.25 189 GLY A C 1
ATOM 1279 O O . GLY A 1 189 ? -4.158 2.329 -2.050 1.00 85.25 189 GLY A O 1
ATOM 1280 N N . THR A 1 190 ? -3.204 0.292 -2.215 1.00 88.69 190 THR A N 1
ATOM 1281 C CA . THR A 1 190 ? -4.347 -0.486 -1.742 1.00 88.69 190 THR A CA 1
ATOM 1282 C C . THR A 1 190 ? -4.026 -1.246 -0.464 1.00 88.69 190 THR A C 1
ATOM 1284 O O . THR A 1 190 ? -2.968 -1.862 -0.332 1.00 88.69 190 THR A O 1
ATOM 1287 N N . THR A 1 191 ? -4.996 -1.268 0.449 1.00 91.81 191 THR A N 1
ATOM 1288 C CA . THR A 1 191 ? -4.946 -2.063 1.679 1.00 91.81 191 THR A CA 1
ATOM 1289 C C . THR A 1 191 ? -6.205 -2.915 1.800 1.00 91.81 191 THR A C 1
ATOM 1291 O O . THR A 1 191 ? -7.313 -2.495 1.454 1.00 91.81 191 THR A O 1
ATOM 1294 N N . CYS A 1 192 ? -6.031 -4.134 2.302 1.00 93.31 192 CYS A N 1
ATOM 1295 C CA . CYS A 1 192 ? -7.100 -5.077 2.581 1.00 93.31 192 CYS A CA 1
ATOM 1296 C C . CYS A 1 192 ? -7.775 -4.759 3.921 1.00 93.31 192 CYS A C 1
ATOM 1298 O O . CYS A 1 192 ? -7.306 -5.193 4.973 1.00 93.31 192 CYS A O 1
ATOM 1300 N N . PHE A 1 193 ? -8.891 -4.032 3.896 1.00 91.31 193 PHE A N 1
ATOM 1301 C CA . PHE A 1 193 ? -9.650 -3.713 5.105 1.00 91.31 193 PHE A CA 1
ATOM 1302 C C . PHE A 1 193 ? -10.685 -4.801 5.406 1.00 91.31 193 PHE A C 1
ATOM 1304 O O . PHE A 1 193 ? -11.382 -5.231 4.486 1.00 91.31 193 PHE A O 1
ATOM 1311 N N . PRO A 1 194 ? -10.858 -5.234 6.666 1.00 90.50 194 PRO A N 1
ATOM 1312 C CA . PRO A 1 194 ? -11.947 -6.137 7.031 1.00 90.50 194 PRO A CA 1
ATOM 1313 C C . PRO A 1 194 ? -13.309 -5.538 6.649 1.00 90.50 194 PRO A C 1
ATOM 1315 O O . PRO A 1 194 ? -13.554 -4.338 6.799 1.00 90.50 194 PRO A O 1
ATOM 1318 N N . MET A 1 195 ? -14.217 -6.383 6.151 1.00 83.94 195 MET A N 1
ATOM 1319 C CA . MET A 1 195 ? -15.600 -5.968 5.872 1.00 83.94 195 MET A CA 1
ATOM 1320 C C . MET A 1 195 ? -16.423 -5.784 7.150 1.00 83.94 195 MET A C 1
ATOM 1322 O O . MET A 1 195 ? -17.448 -5.104 7.143 1.00 83.94 195 MET A O 1
ATOM 1326 N N . THR A 1 196 ? -15.991 -6.408 8.240 1.00 78.00 196 THR A N 1
ATOM 1327 C CA . THR A 1 196 ? -16.539 -6.208 9.576 1.00 78.00 196 THR A CA 1
ATOM 1328 C C . THR A 1 196 ? -15.847 -5.036 10.252 1.00 78.00 196 THR A C 1
ATOM 1330 O O . THR A 1 196 ? -14.670 -4.768 10.015 1.00 78.00 196 THR A O 1
ATOM 1333 N N . SER A 1 197 ? -16.570 -4.326 11.112 1.00 65.44 197 SER A N 1
ATOM 1334 C CA . SER A 1 197 ? -15.978 -3.312 11.975 1.00 65.44 197 SER A CA 1
ATOM 1335 C C . SER A 1 197 ? -15.015 -3.994 12.950 1.00 65.44 197 SER A C 1
ATOM 1337 O O . SER A 1 197 ? -15.423 -4.671 13.884 1.00 65.44 197 SER A O 1
ATOM 1339 N N . GLU A 1 198 ? -13.717 -3.882 12.685 1.00 76.81 198 GLU A N 1
ATOM 1340 C CA . GLU A 1 198 ? -12.665 -4.357 13.582 1.00 76.81 198 GLU A CA 1
ATOM 1341 C C . GLU A 1 198 ? -12.074 -3.196 14.377 1.00 76.81 198 GLU A C 1
ATOM 1343 O O . GLU A 1 198 ? -12.124 -2.034 13.967 1.00 76.81 198 GLU A O 1
ATOM 1348 N N . LEU A 1 199 ? -11.518 -3.527 15.541 1.00 86.31 199 LEU A N 1
ATOM 1349 C CA . LEU A 1 199 ? -10.725 -2.592 16.319 1.00 86.31 199 LEU A CA 1
ATOM 1350 C C . LEU A 1 199 ? -9.362 -2.435 15.636 1.00 86.31 199 LEU A C 1
ATOM 1352 O O . LEU A 1 199 ? -8.584 -3.389 15.571 1.00 86.31 199 LEU A O 1
ATOM 1356 N N . TYR A 1 200 ? -9.077 -1.238 15.128 1.00 90.94 200 TYR A N 1
ATOM 1357 C CA . TYR A 1 200 ? -7.785 -0.926 14.522 1.00 90.94 200 TYR A CA 1
ATOM 1358 C C . TYR A 1 200 ? -6.790 -0.470 15.586 1.00 90.94 200 TYR A C 1
ATOM 1360 O O . TYR A 1 200 ? -7.159 0.180 16.569 1.00 90.94 200 TYR A O 1
ATOM 1368 N N . CYS A 1 201 ? -5.521 -0.798 15.377 1.00 92.06 201 CYS A N 1
ATOM 1369 C CA . CYS A 1 201 ? -4.432 -0.300 16.205 1.00 92.06 201 CYS A CA 1
ATOM 1370 C C . CYS A 1 201 ? -3.939 1.056 15.690 1.00 92.06 201 CYS A C 1
ATOM 1372 O O . CYS A 1 201 ? -3.852 1.268 14.482 1.00 92.06 201 CYS A O 1
ATOM 1374 N N . GLY A 1 202 ? -3.565 1.935 16.616 1.00 88.25 202 GLY A N 1
ATOM 1375 C CA . GLY A 1 202 ? -2.708 3.091 16.355 1.00 88.25 202 GLY A CA 1
ATOM 1376 C C . GLY A 1 202 ? -1.506 3.005 17.286 1.00 88.25 202 GLY A C 1
ATOM 1377 O O . GLY A 1 202 ? -1.621 2.417 18.351 1.00 88.25 202 GLY A O 1
ATOM 1378 N N . ASP A 1 203 ? -0.337 3.492 16.905 1.00 83.62 203 ASP A N 1
ATOM 1379 C CA . ASP A 1 203 ? 0.794 3.677 17.839 1.00 83.62 203 ASP A CA 1
ATOM 1380 C C . ASP A 1 203 ? 1.881 4.602 17.266 1.00 83.62 203 ASP A C 1
ATOM 1382 O O . ASP A 1 203 ? 3.057 4.538 17.639 1.00 83.62 203 ASP A O 1
ATOM 1386 N N . GLY A 1 204 ? 1.505 5.450 16.308 1.00 77.81 204 GLY A N 1
ATOM 1387 C CA . GLY A 1 204 ? 2.429 6.236 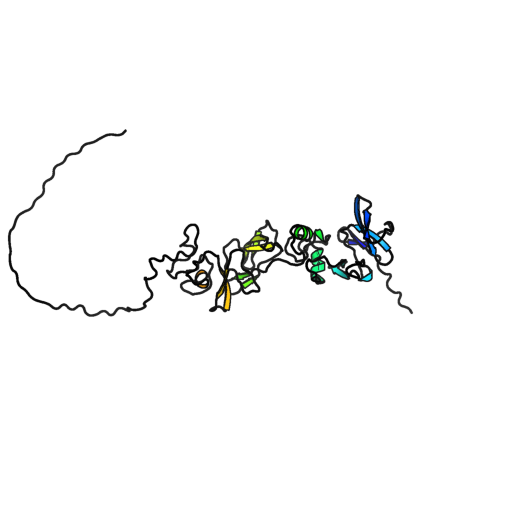15.494 1.00 77.81 204 GLY A CA 1
ATOM 1388 C C . GLY A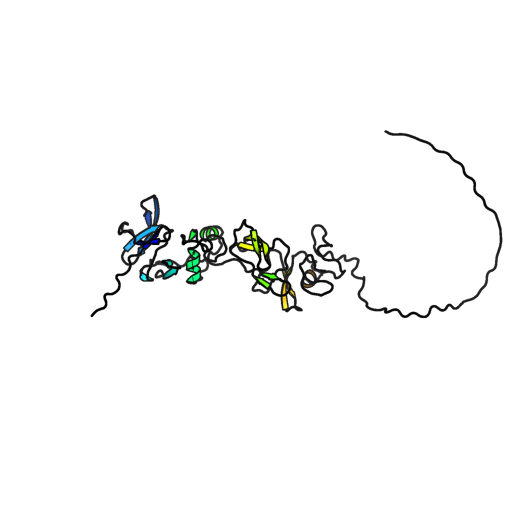 1 204 ? 3.233 5.436 14.459 1.00 77.81 204 GLY A C 1
ATOM 1389 O O . GLY A 1 204 ? 3.800 6.062 13.560 1.00 77.81 204 GLY A O 1
ATOM 1390 N N . VAL A 1 205 ? 3.284 4.096 14.539 1.00 85.62 205 VAL A N 1
ATOM 1391 C CA . VAL A 1 205 ? 3.693 3.244 13.412 1.00 85.62 205 VAL A CA 1
ATOM 1392 C C . VAL A 1 205 ? 2.474 2.984 12.545 1.00 85.62 205 VAL A C 1
ATOM 1394 O O . VAL A 1 205 ? 2.520 3.321 11.367 1.00 85.62 205 VAL A O 1
ATOM 1397 N N . TRP A 1 206 ? 1.387 2.463 13.122 1.00 90.12 206 TRP A N 1
ATOM 1398 C CA . TRP A 1 206 ? 0.110 2.299 12.421 1.00 90.12 206 TRP A CA 1
ATOM 1399 C C . TRP A 1 206 ? -0.741 3.557 12.523 1.00 90.12 206 TRP A C 1
ATOM 1401 O O . TRP A 1 206 ? -0.839 4.172 13.589 1.00 90.12 206 TRP A O 1
ATOM 1411 N N . VAL A 1 207 ? -1.377 3.924 11.414 1.00 89.94 207 VAL A N 1
ATOM 1412 C CA . VAL A 1 207 ? -2.313 5.050 11.369 1.00 89.94 207 VAL A CA 1
ATOM 1413 C C . VAL A 1 207 ? -3.755 4.577 11.424 1.00 89.94 207 VAL A C 1
ATOM 1415 O O . VAL A 1 207 ? -4.114 3.495 10.958 1.00 89.94 207 VAL A O 1
ATOM 1418 N N . CYS A 1 208 ? -4.607 5.446 11.953 1.00 88.94 208 CYS A N 1
ATOM 1419 C CA . CYS A 1 208 ? -6.033 5.205 11.967 1.00 88.94 208 CYS A CA 1
ATOM 1420 C C . CYS A 1 208 ? -6.666 5.437 10.587 1.00 88.94 208 CYS A C 1
ATOM 1422 O O . CYS A 1 208 ? -6.288 6.389 9.896 1.00 88.94 208 CYS A O 1
ATOM 1424 N N . PRO A 1 209 ? -7.648 4.607 10.181 1.00 87.75 209 PRO A N 1
ATOM 1425 C CA . PRO A 1 209 ? -8.457 4.864 8.991 1.00 87.75 209 PRO A CA 1
ATOM 1426 C C . PRO A 1 209 ? -9.081 6.264 9.020 1.00 87.75 209 PRO A C 1
ATOM 1428 O O . PRO A 1 209 ? -9.393 6.781 10.097 1.00 87.75 209 PRO A O 1
ATOM 1431 N N . SER A 1 210 ? -9.312 6.866 7.849 1.00 84.31 210 SER A N 1
ATOM 1432 C CA . SER A 1 210 ? -9.886 8.211 7.768 1.00 84.31 210 SER A CA 1
ATOM 1433 C C . SER A 1 210 ? -11.112 8.422 8.645 1.00 84.31 210 SER A C 1
ATOM 1435 O O . SER A 1 210 ? -12.053 7.627 8.675 1.00 84.31 210 SER A O 1
ATOM 1437 N N . GLY A 1 211 ? -11.097 9.554 9.345 1.00 80.88 211 GLY A N 1
ATOM 1438 C CA . GLY A 1 211 ? -12.151 9.956 10.264 1.00 80.88 211 GLY A CA 1
ATOM 1439 C C . GLY A 1 211 ? -12.069 9.311 11.645 1.00 80.88 211 GLY A C 1
ATOM 1440 O O . GLY A 1 211 ? -12.784 9.770 12.526 1.00 80.88 211 GLY A O 1
ATOM 1441 N N . GLN A 1 212 ? -11.217 8.311 11.874 1.00 86.06 212 GLN A N 1
ATOM 1442 C CA . GLN A 1 212 ? -11.003 7.757 13.211 1.00 86.06 212 GLN A CA 1
ATOM 1443 C C . GLN A 1 212 ? -9.982 8.577 14.009 1.00 86.06 212 GLN A C 1
ATOM 1445 O O . GLN A 1 212 ? -9.149 9.295 13.453 1.00 86.06 212 GLN A O 1
ATOM 1450 N N . ILE A 1 213 ? -10.074 8.478 15.332 1.00 84.00 213 ILE A N 1
ATOM 1451 C CA . ILE A 1 213 ? -9.224 9.183 16.287 1.00 84.00 213 ILE A CA 1
ATOM 1452 C C . ILE A 1 213 ? -8.358 8.155 17.006 1.00 84.00 213 ILE A C 1
ATOM 1454 O O . ILE A 1 213 ? -8.837 7.101 17.415 1.00 84.00 213 ILE A O 1
ATOM 1458 N N . GLU A 1 214 ? -7.080 8.475 17.155 1.00 88.12 214 GLU A N 1
ATOM 1459 C CA . GLU A 1 214 ? -6.121 7.655 17.882 1.00 88.12 214 GLU A CA 1
ATOM 1460 C C . GLU A 1 214 ? -6.270 7.868 19.402 1.00 88.12 214 GLU A C 1
ATOM 1462 O O . GLU A 1 214 ? -6.322 9.003 19.886 1.00 88.12 214 GLU A O 1
ATOM 1467 N N . VAL A 1 215 ? -6.359 6.773 20.158 1.00 85.00 215 VAL A N 1
ATOM 1468 C CA . VAL A 1 215 ? -6.654 6.759 21.596 1.00 85.00 215 VAL A CA 1
ATOM 1469 C C . VAL A 1 215 ? -5.672 5.862 22.330 1.00 85.00 215 VAL A C 1
ATOM 1471 O O . VAL A 1 215 ? -5.614 4.663 22.076 1.00 85.00 215 VAL A O 1
ATOM 1474 N N . ASP A 1 216 ? -4.940 6.432 23.281 1.00 84.81 216 ASP A N 1
ATOM 1475 C CA . ASP A 1 216 ? -3.990 5.696 24.118 1.00 84.81 216 ASP A CA 1
ATOM 1476 C C . ASP A 1 216 ? -4.713 4.944 25.249 1.00 84.81 216 ASP A C 1
ATOM 1478 O O . ASP A 1 216 ? -5.297 5.550 26.155 1.00 84.81 216 ASP A O 1
ATOM 1482 N N . ASP A 1 217 ? -4.661 3.611 25.216 1.00 78.88 217 ASP A N 1
ATOM 1483 C CA . ASP A 1 217 ? -5.076 2.759 26.320 1.00 78.88 217 ASP A CA 1
ATOM 1484 C C . ASP A 1 217 ? -3.888 2.459 27.243 1.00 78.88 217 ASP A C 1
ATOM 1486 O O . ASP A 1 217 ? -3.140 1.482 27.107 1.00 78.88 217 ASP A O 1
ATOM 1490 N N . THR A 1 218 ? -3.785 3.270 28.291 1.00 75.19 218 THR A N 1
ATOM 1491 C CA . THR A 1 218 ? -2.736 3.140 29.310 1.00 75.19 218 THR A CA 1
ATOM 1492 C C . THR A 1 218 ? -2.763 1.820 30.093 1.00 75.19 218 THR A C 1
ATOM 1494 O O . THR A 1 218 ? -1.744 1.433 30.673 1.00 75.19 218 THR A O 1
ATOM 1497 N N . THR A 1 219 ? -3.897 1.110 30.133 1.00 74.69 219 THR A N 1
ATOM 1498 C CA . THR A 1 219 ? -4.014 -0.171 30.854 1.00 74.69 219 THR A CA 1
ATOM 1499 C C . THR A 1 219 ? -3.325 -1.289 30.087 1.00 74.69 219 THR A C 1
ATOM 1501 O O . THR A 1 219 ? -2.696 -2.156 30.695 1.00 74.69 219 THR A O 1
ATOM 1504 N N . LEU A 1 220 ? -3.408 -1.247 28.759 1.00 71.44 220 LEU A N 1
ATOM 1505 C CA . LEU A 1 220 ? -2.823 -2.254 27.876 1.00 71.44 220 LEU A CA 1
ATOM 1506 C C . LEU A 1 220 ? -1.527 -1.793 27.222 1.00 71.44 220 LEU A C 1
ATOM 1508 O O . LEU A 1 220 ? -0.831 -2.614 26.632 1.00 71.44 220 LEU A O 1
ATOM 1512 N N . ARG A 1 221 ? -1.169 -0.514 27.394 1.00 81.56 221 ARG A N 1
ATOM 1513 C CA . ARG A 1 221 ? -0.012 0.126 26.754 1.00 81.56 221 ARG A CA 1
ATOM 1514 C C . ARG A 1 221 ? -0.066 -0.013 25.235 1.00 81.56 221 ARG A C 1
ATOM 1516 O O . ARG A 1 221 ? 0.959 -0.239 24.597 1.00 81.56 221 ARG A O 1
ATOM 1523 N N . HIS A 1 222 ? -1.275 0.087 24.703 1.00 84.62 222 HIS A N 1
ATOM 1524 C CA . HIS A 1 222 ? -1.565 0.044 23.284 1.00 84.62 222 HIS A CA 1
ATOM 1525 C C . HIS A 1 222 ? -2.439 1.227 22.939 1.00 84.62 222 HIS A C 1
ATOM 1527 O O . HIS A 1 222 ? -3.254 1.663 23.748 1.00 84.62 222 HIS A O 1
ATOM 1533 N N . THR A 1 223 ? -2.279 1.703 21.721 1.00 88.81 223 THR A N 1
ATOM 1534 C CA . THR A 1 223 ? -3.097 2.768 21.191 1.00 88.81 223 THR A CA 1
ATOM 1535 C C . THR A 1 223 ? -4.050 2.161 20.150 1.00 88.81 223 THR A C 1
ATOM 1537 O O . THR A 1 223 ? -3.741 1.183 19.462 1.00 88.81 223 THR A O 1
ATOM 1540 N N . PHE A 1 224 ? -5.279 2.655 20.110 1.00 89.56 224 PHE A N 1
ATOM 1541 C CA . PHE A 1 224 ? -6.355 2.108 19.289 1.00 89.56 224 PHE A CA 1
ATOM 1542 C C . PHE A 1 224 ? -7.056 3.220 18.530 1.00 89.56 224 PHE A C 1
ATOM 1544 O O . PHE A 1 224 ? -7.055 4.374 18.953 1.00 89.56 224 PHE A O 1
ATOM 1551 N N . CYS A 1 225 ? -7.684 2.865 17.421 1.00 88.50 225 CYS A N 1
ATOM 1552 C CA . CYS A 1 225 ? -8.457 3.802 16.631 1.00 88.50 225 CYS A CA 1
ATOM 1553 C C . CYS A 1 225 ? -9.935 3.681 16.971 1.00 88.50 225 CYS A C 1
ATOM 1555 O O . CYS A 1 225 ? -10.508 2.588 16.972 1.00 88.50 225 CYS A O 1
ATOM 1557 N N . THR A 1 226 ? -10.554 4.821 17.251 1.00 80.69 226 THR A N 1
ATOM 1558 C CA . THR A 1 226 ? -11.970 4.905 17.588 1.00 80.69 226 THR A CA 1
ATOM 1559 C C . THR A 1 226 ? -12.717 5.728 16.543 1.00 80.69 226 THR A C 1
ATOM 1561 O O . THR A 1 226 ? -12.161 6.669 15.968 1.00 80.69 226 THR A O 1
ATOM 1564 N N . PRO A 1 227 ? -13.985 5.403 16.247 1.00 74.12 227 PRO A N 1
ATOM 1565 C CA . PRO A 1 227 ? -14.815 6.251 15.405 1.00 74.12 227 PRO A CA 1
ATOM 1566 C C . PRO A 1 227 ? -14.945 7.667 15.997 1.00 74.12 227 PRO A C 1
ATOM 1568 O O . PRO A 1 227 ? -14.988 7.822 17.218 1.00 74.12 227 PRO A O 1
ATOM 1571 N N . PRO A 1 228 ? -15.132 8.704 15.163 1.00 66.50 228 PRO A N 1
ATOM 1572 C CA . PRO A 1 228 ? -15.243 10.093 15.623 1.00 66.50 228 PRO A CA 1
ATOM 1573 C C . PRO A 1 228 ? -16.551 10.380 16.378 1.00 66.50 228 PRO A C 1
ATOM 1575 O O . PRO A 1 228 ? -16.767 11.498 16.836 1.00 66.50 228 PRO A O 1
ATOM 1578 N N . TYR A 1 229 ? -17.449 9.395 16.451 1.00 65.00 229 TYR A N 1
ATOM 1579 C CA . TYR A 1 229 ? -18.792 9.532 17.005 1.00 65.00 229 TYR A CA 1
ATOM 1580 C C . TYR A 1 229 ? -18.887 9.201 18.493 1.00 65.00 229 TYR A C 1
ATOM 1582 O O . TYR A 1 229 ? -19.972 9.348 19.040 1.00 65.00 229 TYR A O 1
ATOM 1590 N N . CYS A 1 230 ? -17.790 8.798 19.141 1.00 65.31 230 CYS A N 1
ATOM 1591 C CA . CYS A 1 230 ? -17.728 8.750 20.600 1.00 65.31 230 CYS A CA 1
ATOM 1592 C C . CYS A 1 230 ? -18.099 10.117 21.183 1.00 65.31 230 CYS A C 1
ATOM 1594 O O . CYS A 1 230 ? -17.523 11.128 20.768 1.00 65.31 230 CYS A O 1
ATOM 1596 N N . ASP A 1 231 ? -19.059 10.163 22.116 1.00 65.12 231 ASP A N 1
ATOM 1597 C CA . ASP A 1 231 ? -19.461 11.429 22.732 1.00 65.12 231 ASP A CA 1
ATOM 1598 C C . ASP A 1 231 ? -18.214 12.125 23.318 1.00 65.12 231 ASP A C 1
ATOM 1600 O O . ASP A 1 231 ? -17.439 11.513 24.052 1.00 65.12 231 ASP A O 1
ATOM 1604 N N . PRO A 1 232 ? -17.971 13.409 23.018 1.00 62.03 232 PRO A N 1
ATOM 1605 C CA . PRO A 1 232 ? -16.769 14.104 23.479 1.00 62.03 232 PRO A CA 1
ATOM 1606 C C . PRO A 1 232 ? -16.664 14.230 25.011 1.00 62.03 232 PRO A C 1
ATOM 1608 O O . PRO A 1 232 ? -15.650 14.718 25.512 1.00 62.03 232 PRO A O 1
ATOM 1611 N N . ARG A 1 233 ? -17.711 13.866 25.762 1.00 68.25 233 ARG A N 1
ATOM 1612 C CA . ARG A 1 233 ? -17.744 13.854 27.229 1.00 68.25 233 ARG A CA 1
ATOM 1613 C C . ARG A 1 233 ? -17.270 12.530 27.827 1.00 68.25 233 ARG A C 1
ATOM 1615 O O . ARG A 1 233 ? -16.950 12.529 29.014 1.00 68.25 233 ARG A O 1
ATOM 1622 N N . VAL A 1 234 ? -17.227 11.443 27.055 1.00 71.56 234 VAL A N 1
ATOM 1623 C CA . VAL A 1 234 ? -16.693 10.151 27.512 1.00 71.56 234 VAL A CA 1
ATOM 1624 C C . VAL A 1 234 ? -15.206 10.057 27.200 1.00 71.56 234 VAL A C 1
ATOM 1626 O O . VAL A 1 234 ? -14.703 10.715 26.282 1.00 71.56 234 VAL A O 1
ATOM 1629 N N . THR A 1 235 ? -14.464 9.262 27.978 1.00 72.00 235 THR A N 1
ATOM 1630 C CA . THR A 1 235 ? -13.072 9.020 27.602 1.00 72.00 235 THR A CA 1
ATOM 1631 C C . THR A 1 235 ? -13.071 8.150 26.346 1.00 72.00 235 THR A C 1
ATOM 1633 O O . THR A 1 235 ? -13.768 7.136 26.314 1.00 72.00 235 THR A O 1
ATOM 1636 N N . PRO A 1 236 ? -12.311 8.498 25.294 1.00 71.88 236 PRO A N 1
ATOM 1637 C CA . PRO A 1 236 ? -12.330 7.716 24.059 1.00 71.88 236 PRO A CA 1
ATOM 1638 C C . PRO A 1 236 ? -11.958 6.236 24.260 1.00 71.88 236 PRO A C 1
ATOM 1640 O O . PRO A 1 236 ? -12.345 5.392 23.458 1.00 71.88 236 PRO A O 1
ATOM 1643 N N . SER A 1 237 ? -11.243 5.906 25.342 1.00 72.75 237 SER A N 1
ATOM 1644 C CA . SER A 1 237 ? -10.920 4.531 25.729 1.00 72.75 237 SER A CA 1
ATOM 1645 C C . SER A 1 237 ? -12.136 3.717 26.167 1.00 72.75 237 SER A C 1
ATOM 1647 O O . SER A 1 237 ? -12.130 2.503 25.985 1.00 72.75 237 SER A O 1
ATOM 1649 N N . ASP A 1 238 ? -13.176 4.346 26.717 1.00 77.25 238 ASP A N 1
ATOM 1650 C CA . ASP A 1 238 ? -14.383 3.636 27.160 1.00 77.25 238 ASP A CA 1
ATOM 1651 C C . ASP A 1 238 ? -15.205 3.129 25.960 1.00 77.25 238 ASP A C 1
ATOM 1653 O O . ASP A 1 238 ? -15.798 2.057 26.019 1.00 77.25 238 ASP A O 1
ATOM 1657 N N . CYS A 1 239 ? -15.123 3.799 24.805 1.00 78.69 239 CYS A N 1
ATOM 1658 C CA . CYS A 1 239 ? -15.769 3.348 23.566 1.00 78.69 239 CYS A CA 1
ATOM 1659 C C . CYS A 1 239 ? -15.290 2.000 23.034 1.00 78.69 239 CYS A C 1
ATOM 1661 O O . CYS A 1 239 ? -15.976 1.383 22.223 1.00 78.69 239 CYS A O 1
ATOM 1663 N N . VAL A 1 240 ? -14.095 1.572 23.422 1.00 84.06 240 VAL A N 1
ATOM 1664 C CA . VAL A 1 240 ? -13.491 0.327 22.943 1.00 84.06 240 VAL A CA 1
ATOM 1665 C C . VAL A 1 240 ? -13.272 -0.648 24.085 1.00 84.06 240 VAL A C 1
ATOM 1667 O O . VAL A 1 240 ? -12.423 -1.521 23.975 1.00 84.06 240 VAL A O 1
ATOM 1670 N N . ARG A 1 241 ? -14.014 -0.520 25.191 1.00 85.62 241 ARG A N 1
ATOM 1671 C CA . ARG A 1 241 ? -13.884 -1.396 26.358 1.00 85.62 241 ARG A CA 1
ATOM 1672 C C . ARG A 1 241 ? -15.151 -2.174 26.636 1.00 85.62 241 ARG A C 1
ATOM 1674 O O . ARG A 1 241 ? -16.240 -1.621 26.680 1.00 85.62 241 ARG A O 1
ATOM 1681 N N . ASP A 1 242 ? -14.959 -3.457 26.912 1.00 82.12 242 ASP A N 1
ATOM 1682 C CA . ASP A 1 242 ? -16.009 -4.309 27.445 1.00 82.12 242 ASP A CA 1
ATOM 1683 C C . ASP A 1 242 ? -16.385 -3.837 28.863 1.00 82.12 242 ASP A C 1
ATOM 1685 O O . ASP A 1 242 ? -15.485 -3.670 29.705 1.00 82.12 242 ASP A O 1
ATOM 1689 N N . PRO A 1 243 ? -17.680 -3.673 29.174 1.00 74.31 243 PRO A N 1
ATOM 1690 C CA . PRO A 1 243 ? -18.117 -3.138 30.464 1.00 74.31 243 PRO A CA 1
ATOM 1691 C C . PRO A 1 243 ? -17.733 -4.015 31.657 1.00 74.31 243 PRO A C 1
ATOM 1693 O O . PRO A 1 243 ? -17.529 -3.522 32.769 1.00 74.31 243 PRO A O 1
ATOM 1696 N N . VAL A 1 244 ? -17.589 -5.326 31.442 1.00 79.75 244 VAL A N 1
ATOM 1697 C CA . VAL A 1 244 ? -17.383 -6.304 32.517 1.00 79.75 244 VAL A CA 1
ATOM 1698 C C . VAL A 1 244 ? -15.902 -6.630 32.696 1.00 79.75 244 VAL A C 1
ATOM 1700 O O . VAL A 1 244 ? -15.347 -6.546 33.791 1.00 79.75 244 VAL A O 1
ATOM 1703 N N . SER A 1 245 ? -15.248 -7.029 31.614 1.00 83.44 245 SER A N 1
ATOM 1704 C CA . SER A 1 245 ? -13.873 -7.521 31.578 1.00 83.44 245 SER A CA 1
ATOM 1705 C C . SER A 1 245 ? -12.842 -6.413 31.387 1.00 83.44 245 SER A C 1
ATOM 1707 O O . SER A 1 245 ? -11.648 -6.656 31.602 1.00 83.44 245 SER A O 1
ATOM 1709 N N . ARG A 1 246 ? -13.286 -5.209 30.987 1.00 81.62 246 ARG A N 1
ATOM 1710 C CA . ARG A 1 246 ? -12.440 -4.057 30.637 1.00 81.62 246 ARG A CA 1
ATOM 1711 C C . ARG A 1 246 ? -11.415 -4.362 29.540 1.00 81.62 246 ARG A C 1
ATOM 1713 O O . ARG A 1 246 ? -10.436 -3.627 29.413 1.00 81.62 246 ARG A O 1
ATOM 1720 N N . GLN A 1 247 ? -11.616 -5.445 28.789 1.00 84.94 247 GLN A N 1
ATOM 1721 C CA . GLN A 1 247 ? -10.796 -5.806 27.636 1.00 84.94 247 GLN A CA 1
ATOM 1722 C C . GLN A 1 247 ? -11.170 -4.941 26.429 1.00 84.94 247 GLN A C 1
ATOM 1724 O O . GLN A 1 247 ? -12.306 -4.465 26.370 1.00 84.94 247 GLN A O 1
ATOM 1729 N N . PRO A 1 248 ? -10.258 -4.759 25.458 1.00 83.56 248 PRO A N 1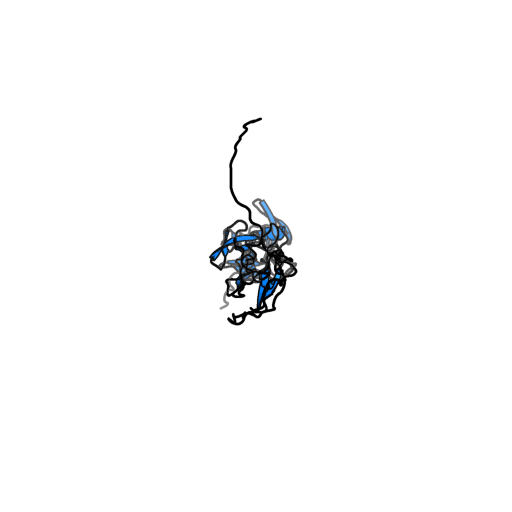
ATOM 1730 C CA . PRO A 1 248 ? -10.582 -4.077 24.224 1.00 83.56 248 PRO A CA 1
ATOM 1731 C C . PRO A 1 248 ? -11.607 -4.875 23.443 1.00 83.56 248 PRO A C 1
ATOM 1733 O O . PRO A 1 248 ? -11.445 -6.082 23.247 1.00 83.56 248 PRO A O 1
ATOM 1736 N N . VAL A 1 249 ? -12.625 -4.187 22.963 1.00 85.06 249 VAL A N 1
ATOM 1737 C CA . VAL A 1 249 ? -13.661 -4.739 22.099 1.00 85.06 249 VAL A CA 1
ATOM 1738 C C . VAL A 1 249 ? -13.870 -3.820 20.909 1.00 85.06 249 VAL A C 1
ATOM 1740 O O . VAL A 1 249 ? -13.342 -2.707 20.847 1.00 85.06 249 VAL A O 1
ATOM 1743 N N . ARG A 1 250 ? -14.624 -4.310 19.927 1.00 81.94 250 ARG A N 1
ATOM 1744 C CA . ARG A 1 250 ? -15.025 -3.493 18.785 1.00 81.94 250 ARG A CA 1
ATOM 1745 C C . ARG A 1 250 ? -15.837 -2.289 19.274 1.00 81.94 250 ARG A C 1
ATOM 1747 O O . ARG A 1 250 ? -16.549 -2.426 20.269 1.00 81.94 250 ARG A O 1
ATOM 1754 N N . PRO A 1 251 ? -15.795 -1.143 18.577 1.00 79.62 251 PRO A N 1
ATOM 1755 C CA . PRO A 1 251 ? -16.546 0.041 18.987 1.00 79.62 251 PRO A CA 1
ATOM 1756 C C . PRO A 1 251 ? -18.046 -0.206 19.198 1.00 79.62 251 PRO A C 1
ATOM 1758 O O . PRO A 1 251 ? -18.649 0.421 20.054 1.00 79.62 251 PRO A O 1
ATOM 1761 N N . GLU A 1 252 ? -18.666 -1.112 18.442 1.00 79.69 252 GLU A N 1
ATOM 1762 C CA . GLU A 1 252 ? -20.070 -1.507 18.621 1.00 79.69 252 GLU A CA 1
ATOM 1763 C C . GLU A 1 252 ? -20.348 -2.377 19.857 1.00 79.69 252 GLU A C 1
ATOM 1765 O O . GLU A 1 252 ? -21.487 -2.413 20.317 1.00 79.69 252 GLU A O 1
ATOM 1770 N N . ASP A 1 253 ? -19.337 -3.070 20.376 1.00 84.75 253 ASP A N 1
ATOM 1771 C CA . ASP A 1 253 ? -19.441 -3.953 21.541 1.00 84.75 253 ASP A CA 1
ATOM 1772 C C . ASP A 1 253 ? -18.991 -3.253 22.836 1.00 84.75 253 ASP A C 1
ATOM 1774 O O . ASP A 1 253 ? -19.167 -3.802 23.923 1.00 84.75 253 ASP A O 1
ATOM 1778 N N . GLY A 1 254 ? -18.366 -2.076 22.722 1.00 80.44 254 GLY A N 1
ATOM 1779 C CA . GLY A 1 254 ? -17.965 -1.263 23.867 1.00 80.44 254 GLY A CA 1
ATOM 1780 C C . GLY A 1 254 ? -19.165 -0.696 24.617 1.00 80.44 254 GLY A C 1
ATOM 1781 O O . GLY A 1 254 ? -20.279 -0.732 24.107 1.00 80.44 254 GLY A O 1
ATOM 1782 N N . ASP A 1 255 ? -18.916 -0.160 25.805 1.00 79.19 255 ASP A N 1
ATOM 1783 C CA . ASP A 1 255 ? -19.906 0.533 26.635 1.00 79.19 255 ASP A CA 1
ATOM 1784 C C . ASP A 1 255 ? -19.243 1.789 27.205 1.00 79.19 255 ASP A C 1
ATOM 1786 O O . ASP A 1 255 ? -18.474 1.757 28.173 1.00 79.19 255 ASP A O 1
ATOM 1790 N N . CYS A 1 256 ? -19.445 2.889 26.500 1.00 78.31 256 CYS A N 1
ATOM 1791 C CA . CYS A 1 256 ? -18.736 4.133 26.753 1.00 78.31 256 CYS A CA 1
ATOM 1792 C C . CYS A 1 256 ? -19.323 4.985 27.876 1.00 78.31 256 CYS A C 1
ATOM 1794 O O . CYS A 1 256 ? -18.597 5.829 28.409 1.00 78.31 256 CYS A O 1
ATOM 1796 N N . ASP A 1 257 ? -20.603 4.823 28.205 1.00 76.19 257 ASP A N 1
ATOM 1797 C CA . ASP A 1 257 ? -21.248 5.549 29.297 1.00 76.19 257 ASP A CA 1
ATOM 1798 C C . ASP A 1 257 ? -21.381 4.705 30.574 1.00 76.19 257 ASP A C 1
ATOM 1800 O O . ASP A 1 257 ? -21.542 5.257 31.668 1.00 76.19 257 ASP A O 1
ATOM 1804 N N . GLY A 1 258 ? -21.134 3.399 30.460 1.00 76.38 258 GLY A N 1
ATOM 1805 C CA . GLY A 1 258 ? -21.033 2.462 31.563 1.00 76.38 258 GLY A CA 1
ATOM 1806 C C . GLY A 1 258 ? -22.388 2.001 32.084 1.00 76.38 258 GLY A C 1
ATOM 1807 O O . GLY A 1 258 ? -22.451 1.548 33.234 1.00 76.38 258 GLY A O 1
ATOM 1808 N N . ASP A 1 259 ? -23.457 2.146 31.300 1.00 75.81 259 ASP A N 1
ATOM 1809 C CA . ASP A 1 259 ? -24.812 1.746 31.682 1.00 75.81 259 ASP A CA 1
ATOM 1810 C C . ASP A 1 259 ? -25.062 0.225 31.521 1.00 75.81 259 ASP A C 1
ATOM 1812 O O . ASP A 1 259 ? -26.045 -0.324 32.035 1.00 75.81 259 ASP A O 1
ATOM 1816 N N . GLY A 1 260 ? -24.117 -0.488 30.897 1.00 78.75 260 GLY A N 1
ATOM 1817 C CA . GLY A 1 260 ? -24.157 -1.921 30.627 1.00 78.75 260 GLY A CA 1
ATOM 1818 C C . GLY A 1 260 ? -24.780 -2.298 29.279 1.00 78.75 260 GLY A C 1
ATOM 1819 O O . GLY A 1 260 ? -24.931 -3.497 29.006 1.00 78.75 260 GLY A O 1
ATOM 1820 N N . ILE A 1 261 ? -25.148 -1.325 28.446 1.00 78.19 261 ILE A N 1
ATOM 1821 C CA . ILE A 1 261 ? -25.699 -1.499 27.105 1.00 78.19 261 ILE A CA 1
ATOM 1822 C C . ILE A 1 261 ? -24.579 -1.254 26.080 1.00 78.19 261 ILE A C 1
ATOM 1824 O O . ILE A 1 261 ? -23.937 -0.213 26.079 1.00 78.19 261 ILE A O 1
ATOM 1828 N N . PRO A 1 262 ? -24.314 -2.203 25.163 1.00 80.88 262 PRO A N 1
ATOM 1829 C CA . PRO A 1 262 ? -23.284 -1.995 24.154 1.00 80.88 262 PRO A CA 1
ATOM 1830 C C . PRO A 1 262 ? -23.635 -0.847 23.207 1.00 80.88 262 PRO A C 1
ATOM 1832 O O . PRO A 1 262 ? -24.770 -0.764 22.732 1.00 80.88 262 PRO A O 1
ATOM 1835 N N . ASN A 1 263 ? -22.641 -0.064 22.796 1.00 77.38 263 ASN A N 1
ATOM 1836 C CA . ASN A 1 263 ? -22.820 1.115 21.948 1.00 77.38 263 ASN A CA 1
ATOM 1837 C C . ASN A 1 263 ? -23.593 0.820 20.643 1.00 77.38 263 ASN A C 1
ATOM 1839 O O . ASN A 1 263 ? -24.261 1.689 20.080 1.00 77.38 263 ASN A O 1
ATOM 1843 N N . GLY A 1 264 ? -23.474 -0.400 20.103 1.00 77.12 264 GLY A N 1
ATOM 1844 C CA . GLY A 1 264 ? -24.202 -0.858 18.918 1.00 77.12 264 GLY A CA 1
ATOM 1845 C C . GLY A 1 264 ? -25.707 -1.048 19.141 1.00 77.12 264 GLY A C 1
ATOM 1846 O O . GLY A 1 264 ? -26.473 -0.936 18.183 1.00 77.12 264 GLY A O 1
ATOM 1847 N N . ALA A 1 265 ? -26.124 -1.310 20.381 1.00 79.69 265 ALA A N 1
ATOM 1848 C CA . ALA A 1 265 ? -27.519 -1.390 20.808 1.00 79.69 265 ALA A CA 1
ATOM 1849 C C . ALA A 1 265 ? -28.117 -0.012 21.150 1.00 79.69 265 ALA A C 1
ATOM 1851 O O . ALA A 1 265 ? -29.335 0.142 21.100 1.00 79.69 265 ALA A O 1
ATOM 1852 N N . GLU A 1 266 ? -27.274 0.987 21.409 1.00 71.62 266 GLU A N 1
ATOM 1853 C CA . GLU A 1 266 ? -27.666 2.367 21.725 1.00 71.62 266 GLU A CA 1
ATOM 1854 C C . GLU A 1 266 ? -27.725 3.311 20.512 1.00 71.62 266 GLU A C 1
ATOM 1856 O O . GLU A 1 266 ? -27.916 4.519 20.652 1.00 71.62 266 GLU A O 1
ATOM 1861 N N . ARG A 1 267 ? -27.511 2.797 19.296 1.00 64.56 267 ARG A N 1
ATOM 1862 C CA . ARG A 1 267 ? -27.433 3.637 18.094 1.00 64.56 267 ARG A CA 1
ATOM 1863 C C . ARG A 1 267 ? -28.748 4.383 17.836 1.00 64.56 267 ARG A C 1
ATOM 1865 O O . ARG A 1 267 ? -29.723 3.779 17.397 1.00 64.56 267 ARG A O 1
ATOM 1872 N N . ASP A 1 268 ? -28.721 5.706 17.985 1.00 60.25 268 ASP A N 1
ATOM 1873 C CA . ASP A 1 268 ? -29.631 6.622 17.287 1.00 60.25 268 ASP A CA 1
ATOM 1874 C C . ASP A 1 268 ? -28.960 7.066 15.972 1.00 60.25 268 ASP A C 1
ATOM 1876 O O . ASP A 1 268 ? -27.730 7.056 15.886 1.00 60.25 268 ASP A O 1
ATOM 1880 N N . ASP A 1 269 ? -29.737 7.445 14.952 1.00 53.34 269 ASP A N 1
ATOM 1881 C CA . ASP A 1 269 ? -29.411 7.532 13.506 1.00 53.34 269 ASP A CA 1
ATOM 1882 C C . ASP A 1 269 ? -28.107 8.280 13.097 1.00 53.34 269 ASP A C 1
ATOM 1884 O O . ASP A 1 269 ? -27.780 8.392 11.913 1.00 53.34 269 ASP A O 1
ATOM 1888 N N . SER A 1 270 ? -27.328 8.836 14.030 1.00 54.72 270 SER A N 1
ATOM 1889 C CA . SER A 1 270 ? -26.026 9.475 13.782 1.00 54.72 270 SER A CA 1
ATOM 1890 C C . SER A 1 270 ? -24.993 9.353 14.919 1.00 54.72 270 SER A C 1
ATOM 1892 O O . SER A 1 270 ? -23.944 9.994 14.820 1.00 54.72 270 SER A O 1
ATOM 1894 N N . ARG A 1 271 ? -25.250 8.599 16.002 1.00 57.66 271 ARG A N 1
ATOM 1895 C CA . ARG A 1 271 ? -24.327 8.482 17.152 1.00 57.66 271 ARG A CA 1
ATOM 1896 C C . ARG A 1 271 ? -24.217 7.040 17.646 1.00 57.66 271 ARG A C 1
ATOM 1898 O O . ARG A 1 271 ? -25.208 6.340 17.788 1.00 57.66 271 ARG A O 1
ATOM 1905 N N . ILE A 1 272 ? -22.981 6.620 17.878 1.00 60.06 272 ILE A N 1
ATOM 1906 C CA . ILE A 1 272 ? -22.606 5.458 18.693 1.00 60.06 272 ILE A CA 1
ATOM 1907 C C . ILE A 1 272 ? -22.273 6.070 20.053 1.00 60.06 272 ILE A C 1
ATOM 1909 O O . ILE A 1 272 ? -21.590 7.091 20.023 1.00 60.06 272 ILE A O 1
ATOM 1913 N N . CYS A 1 273 ? -22.732 5.504 21.175 1.00 61.47 273 CYS A N 1
ATOM 1914 C CA . CYS A 1 273 ? -22.661 6.113 22.516 1.00 61.47 273 CYS A CA 1
ATOM 1915 C C . CYS A 1 273 ? -23.635 7.269 22.735 1.00 61.47 273 CYS A C 1
ATOM 1917 O O . CYS A 1 273 ? -23.286 8.435 22.514 1.00 61.47 273 CYS A O 1
ATOM 1919 N N . VAL A 1 274 ? -24.851 6.973 23.191 1.00 63.28 274 VAL A N 1
ATOM 1920 C CA . VAL A 1 274 ? -25.806 8.014 23.584 1.00 63.28 274 VAL A CA 1
ATOM 1921 C C . VAL A 1 274 ? -25.786 8.126 25.101 1.00 63.28 274 VAL A C 1
ATOM 1923 O O . VAL A 1 274 ? -26.639 7.571 25.766 1.00 63.28 274 VAL A O 1
ATOM 1926 N N . VAL A 1 275 ? -24.855 8.928 25.635 1.00 59.47 275 VAL A N 1
ATOM 1927 C CA . VAL A 1 275 ? -24.899 9.336 27.051 1.00 59.47 275 VAL A CA 1
ATOM 1928 C C . VAL A 1 275 ? -26.216 10.076 27.284 1.00 59.47 275 VAL A C 1
ATOM 1930 O O . VAL A 1 275 ? -26.342 11.270 26.956 1.00 59.47 275 VAL A O 1
ATOM 1933 N N . ASP A 1 276 ? -27.213 9.385 27.829 1.00 59.66 276 ASP A N 1
ATOM 1934 C CA . ASP A 1 276 ? -28.469 10.016 28.193 1.00 59.66 276 ASP A CA 1
ATOM 1935 C C . ASP A 1 276 ? -28.203 10.848 29.452 1.00 59.66 276 ASP A C 1
ATOM 1937 O O . ASP A 1 276 ? -28.132 10.371 30.584 1.00 59.66 276 ASP A O 1
ATOM 1941 N N . VAL A 1 277 ? -27.978 12.149 29.258 1.00 52.94 277 VAL A N 1
ATOM 1942 C CA . VAL A 1 277 ? -27.625 13.097 30.332 1.00 52.94 277 VAL A CA 1
ATOM 1943 C C . VAL A 1 277 ? -28.698 13.243 31.415 1.00 52.94 277 VAL A C 1
ATOM 1945 O O . VAL A 1 277 ? -28.512 14.017 32.357 1.00 52.94 277 VAL A O 1
ATOM 1948 N N . THR A 1 278 ? -29.814 12.524 31.310 1.00 52.06 278 THR A N 1
ATOM 1949 C CA . THR A 1 278 ? -30.817 12.415 32.367 1.00 52.06 278 THR A CA 1
ATOM 1950 C C . THR A 1 278 ? -30.521 11.338 33.413 1.00 52.06 278 THR A C 1
ATOM 1952 O O . THR A 1 278 ? -31.109 11.431 34.486 1.00 52.06 278 THR A O 1
ATOM 1955 N N . GLU A 1 279 ? -29.602 10.389 33.177 1.00 49.50 279 GLU A N 1
ATOM 1956 C CA . GLU A 1 279 ? -29.339 9.267 34.106 1.00 49.50 279 GLU A CA 1
ATOM 1957 C C . GLU A 1 279 ? -27.916 9.216 34.698 1.00 49.50 279 GLU A C 1
ATOM 1959 O O . GLU A 1 279 ? -27.556 8.259 35.381 1.00 49.50 279 GLU A O 1
ATOM 1964 N N . LEU A 1 280 ? -27.124 10.293 34.596 1.00 49.19 280 LEU A N 1
ATOM 1965 C CA . LEU A 1 280 ? -25.806 10.382 35.261 1.00 49.19 280 LEU A CA 1
ATOM 1966 C C . LEU A 1 280 ? -25.865 10.455 36.813 1.00 49.19 280 LEU A C 1
ATOM 1968 O O . LEU A 1 280 ? -24.856 10.743 37.459 1.00 49.19 280 LEU A O 1
ATOM 1972 N N . ASP A 1 281 ? -27.032 10.211 37.416 1.00 41.84 281 ASP A N 1
ATOM 1973 C CA . ASP A 1 281 ? -27.265 10.122 38.866 1.00 41.84 281 ASP A CA 1
ATOM 1974 C C . ASP A 1 281 ? -27.970 8.798 39.225 1.00 41.84 281 ASP A C 1
ATOM 1976 O O . ASP A 1 281 ? -29.035 8.776 39.842 1.00 41.84 281 ASP A O 1
ATOM 1980 N N . GLY A 1 282 ? -27.404 7.679 38.756 1.00 48.91 282 GLY A N 1
ATOM 1981 C CA . GLY A 1 282 ? -28.123 6.404 38.711 1.00 48.91 282 GLY A CA 1
ATOM 1982 C C . GLY A 1 282 ? -27.350 5.133 39.048 1.00 48.91 282 GLY A C 1
ATOM 1983 O O . GLY A 1 282 ? -27.852 4.059 38.758 1.00 48.91 282 GLY A O 1
ATOM 1984 N N . GLY A 1 283 ? -26.198 5.205 39.721 1.00 48.97 283 GLY A N 1
ATOM 1985 C CA . GLY A 1 283 ? -25.774 4.076 40.559 1.00 48.97 283 GLY A CA 1
ATOM 1986 C C . GLY A 1 283 ? -24.406 3.466 40.286 1.00 48.97 283 GLY A C 1
ATOM 1987 O O . GLY A 1 283 ? -24.278 2.443 39.631 1.00 48.97 283 GLY A O 1
ATOM 1988 N N . THR A 1 284 ? -23.424 3.934 41.054 1.00 47.50 284 THR A N 1
ATOM 1989 C CA . THR A 1 284 ? -22.535 3.011 41.770 1.00 47.50 284 THR A CA 1
ATOM 1990 C C . THR A 1 284 ? -22.307 3.517 43.192 1.00 47.50 284 THR A C 1
ATOM 1992 O O . THR A 1 284 ? -21.388 4.293 43.455 1.00 47.50 284 THR A O 1
ATOM 1995 N N . THR A 1 285 ? -23.102 3.037 44.145 1.00 35.44 285 THR A N 1
ATOM 1996 C CA . THR A 1 285 ? -22.608 2.837 45.511 1.00 35.44 285 THR A CA 1
ATOM 1997 C C . THR A 1 285 ? -22.829 1.368 45.878 1.00 35.44 285 THR A C 1
ATOM 1999 O O . THR A 1 285 ? -23.963 0.898 45.914 1.00 35.44 285 THR A O 1
ATOM 2002 N N . PRO A 1 286 ? -21.767 0.587 46.140 1.00 48.44 286 PRO A N 1
ATOM 2003 C CA . PRO A 1 286 ? -21.927 -0.734 46.719 1.00 48.44 286 PRO A CA 1
ATOM 2004 C C . PRO A 1 286 ? -22.140 -0.574 48.227 1.00 48.44 286 PRO A C 1
ATOM 2006 O O . PRO A 1 286 ? -21.205 -0.725 49.009 1.00 48.44 286 PRO A O 1
ATOM 2009 N N . VAL A 1 287 ? -23.363 -0.231 48.641 1.00 44.06 287 VAL A N 1
ATOM 2010 C CA . VAL A 1 287 ? -23.788 -0.308 50.046 1.00 44.06 287 VAL A CA 1
ATOM 2011 C C . VAL A 1 287 ? -25.273 -0.674 50.115 1.00 44.06 287 VAL A C 1
ATOM 2013 O O . VAL A 1 287 ? -26.118 0.205 50.164 1.00 44.06 287 VAL A O 1
ATOM 2016 N N . ASP A 1 288 ? -25.597 -1.967 50.094 1.00 34.50 288 ASP A N 1
ATOM 2017 C CA . ASP A 1 288 ? -26.251 -2.595 51.252 1.00 34.50 288 ASP A CA 1
ATOM 2018 C C . ASP A 1 288 ? -26.322 -4.118 51.060 1.00 34.50 288 ASP A C 1
ATOM 2020 O O . ASP A 1 288 ? -27.192 -4.672 50.384 1.00 34.50 288 ASP A O 1
ATOM 2024 N N . ALA A 1 289 ? -25.364 -4.822 51.662 1.00 40.22 289 ALA A N 1
ATOM 2025 C CA . ALA A 1 289 ? -25.548 -6.230 51.965 1.00 40.22 289 ALA A CA 1
ATOM 2026 C C . ALA A 1 289 ? -26.579 -6.300 53.096 1.00 40.22 289 ALA A C 1
ATOM 2028 O O . ALA A 1 289 ? -26.319 -5.814 54.194 1.00 40.22 289 ALA A O 1
ATOM 2029 N N . GLY A 1 290 ? -27.739 -6.887 52.800 1.00 36.00 290 GLY A N 1
ATOM 2030 C CA . GLY A 1 290 ? -28.888 -6.942 53.694 1.00 36.00 290 GLY A CA 1
ATOM 2031 C C . GLY A 1 290 ? -28.541 -7.215 55.157 1.00 36.00 290 GLY A C 1
ATOM 2032 O O . GLY A 1 290 ? -27.958 -8.244 55.507 1.00 36.00 290 GLY A O 1
ATOM 2033 N N . VAL A 1 291 ? -28.992 -6.307 56.016 1.00 35.94 291 VAL A N 1
ATOM 2034 C CA . VAL A 1 291 ? -29.123 -6.540 57.451 1.00 35.94 291 VAL A CA 1
ATOM 2035 C C . VAL A 1 291 ? -30.603 -6.827 57.722 1.00 35.94 291 VAL A C 1
ATOM 2037 O O . VAL A 1 291 ? -31.428 -5.923 57.597 1.00 35.94 291 VAL A O 1
ATOM 2040 N N . PRO A 1 292 ? -31.006 -8.064 58.063 1.00 46.59 292 PRO A N 1
ATOM 2041 C CA . PRO A 1 292 ? -32.367 -8.324 58.491 1.00 46.59 292 PRO A CA 1
ATOM 2042 C C . PRO A 1 292 ? -32.472 -7.990 59.978 1.00 46.59 292 PRO A C 1
ATOM 2044 O O . PRO A 1 292 ? -32.010 -8.747 60.833 1.00 46.59 292 PRO A O 1
ATOM 2047 N N . GLY A 1 293 ? -33.096 -6.864 60.303 1.00 41.94 293 GLY A N 1
ATOM 2048 C CA . GLY A 1 293 ? -33.519 -6.616 61.672 1.00 41.94 293 GLY A CA 1
ATOM 2049 C C . GLY A 1 293 ? -33.890 -5.174 61.955 1.00 41.94 293 GLY A C 1
ATOM 2050 O O . GLY A 1 293 ? -33.066 -4.286 61.779 1.00 41.94 293 GLY A O 1
ATOM 2051 N N . LEU A 1 294 ? -35.075 -5.031 62.555 1.00 39.72 294 LEU A N 1
ATOM 2052 C CA . LEU A 1 294 ? -35.590 -3.882 63.306 1.00 39.72 294 LEU A CA 1
ATOM 2053 C C . LEU A 1 294 ? -36.531 -2.946 62.532 1.00 39.72 294 LEU A C 1
ATOM 2055 O O . LEU A 1 294 ? -36.207 -1.796 62.273 1.00 39.72 294 LEU A O 1
ATOM 2059 N N . ASP A 1 295 ? -37.758 -3.421 62.309 1.00 35.34 295 ASP A N 1
ATOM 2060 C CA . ASP A 1 295 ? -38.933 -2.565 62.503 1.00 35.34 295 ASP A CA 1
ATOM 2061 C C . ASP A 1 295 ? -39.861 -3.242 63.525 1.00 35.34 295 ASP A C 1
ATOM 2063 O O . ASP A 1 295 ? -40.647 -4.141 63.216 1.00 35.34 295 ASP A O 1
ATOM 2067 N N . ALA A 1 296 ? -39.636 -2.900 64.794 1.00 41.22 296 ALA A N 1
ATOM 2068 C CA . ALA A 1 296 ? -40.522 -3.204 65.905 1.00 41.22 296 ALA A CA 1
ATOM 2069 C C . ALA A 1 296 ? -41.275 -1.914 66.225 1.00 41.22 296 ALA A C 1
ATOM 2071 O O . ALA A 1 296 ? -40.657 -0.898 66.539 1.00 41.22 296 ALA A O 1
ATOM 2072 N N . GLY A 1 297 ? -42.600 -1.976 66.120 1.00 40.19 297 GLY A N 1
ATOM 2073 C CA . GLY A 1 297 ? -43.468 -0.851 66.415 1.00 40.19 297 GLY A CA 1
ATOM 2074 C C . GLY A 1 297 ? -43.387 -0.392 67.868 1.00 40.19 297 GLY A C 1
ATOM 2075 O O . GLY A 1 297 ? -43.187 -1.192 68.775 1.00 40.19 297 GLY A O 1
ATOM 2076 N N . ASP A 1 298 ? -43.623 0.902 68.058 1.00 38.72 298 ASP A N 1
ATOM 2077 C CA . ASP A 1 298 ? -44.155 1.498 69.284 1.00 38.72 298 ASP A CA 1
ATOM 2078 C C . ASP A 1 298 ? -44.789 2.850 68.901 1.00 38.72 298 ASP A C 1
ATOM 2080 O O . ASP A 1 298 ? -44.145 3.710 68.308 1.00 38.72 298 ASP A O 1
ATOM 2084 N N . THR A 1 299 ? -46.122 2.922 68.845 1.00 40.81 299 THR A N 1
ATOM 2085 C CA . THR A 1 299 ? -47.044 3.381 69.906 1.00 40.81 299 THR A CA 1
ATOM 2086 C C . THR A 1 299 ? -46.968 4.882 70.232 1.00 40.81 299 THR A C 1
ATOM 2088 O O . THR A 1 299 ? -46.056 5.365 70.893 1.00 40.81 299 THR A O 1
ATOM 2091 N N . LEU A 1 300 ? -48.032 5.612 69.867 1.00 37.44 300 LEU A N 1
ATOM 2092 C CA . LEU A 1 300 ? -48.533 6.767 70.623 1.00 37.44 300 LEU A CA 1
ATOM 2093 C C . LEU A 1 300 ? -50.077 6.700 70.706 1.00 37.44 300 LEU A C 1
ATOM 2095 O O . LEU A 1 300 ? -50.694 6.271 69.728 1.00 37.44 300 LEU A O 1
ATOM 2099 N N . PRO A 1 301 ? -50.711 7.076 71.842 1.00 49.91 301 PRO A N 1
ATOM 2100 C CA . PRO A 1 301 ? -52.113 6.763 72.120 1.00 49.91 301 PRO A CA 1
ATOM 2101 C C . PRO A 1 301 ? -53.098 7.937 71.936 1.00 49.91 301 PRO A C 1
ATOM 2103 O O . PRO A 1 301 ? -52.818 9.065 72.327 1.00 49.91 301 PRO A O 1
ATOM 2106 N N . ASP A 1 302 ? -54.263 7.569 71.394 1.00 41.03 302 ASP A N 1
ATOM 2107 C CA . ASP A 1 302 ? -55.653 7.875 71.792 1.00 41.03 302 ASP A CA 1
ATOM 2108 C C . ASP A 1 302 ? -56.182 9.327 71.911 1.00 41.03 302 ASP A C 1
ATOM 2110 O O . ASP A 1 302 ? -55.673 10.137 72.684 1.00 41.03 302 ASP A O 1
ATOM 2114 N N . ALA A 1 303 ? -57.291 9.604 71.200 1.00 38.44 303 ALA A N 1
ATOM 2115 C CA . ALA A 1 303 ? -58.590 10.033 71.764 1.00 38.44 303 ALA A CA 1
ATOM 2116 C C . ALA A 1 303 ? -59.500 10.672 70.690 1.00 38.44 303 ALA A C 1
ATOM 2118 O O . ALA A 1 303 ? -59.205 11.757 70.182 1.00 38.44 303 ALA A O 1
ATOM 2119 N N . GLY A 1 304 ? -60.654 10.056 70.402 1.00 34.78 304 GLY A N 1
ATOM 2120 C CA . GLY A 1 304 ? -61.717 10.701 69.620 1.00 34.78 304 GLY A CA 1
ATOM 2121 C C . GLY A 1 304 ? -62.790 9.770 69.053 1.00 34.78 304 GLY A C 1
ATOM 2122 O O . GLY A 1 304 ? -62.915 9.657 67.838 1.00 34.78 304 GLY A O 1
ATOM 2123 N N . ASP A 1 305 ? -63.566 9.132 69.928 1.00 45.12 305 ASP A N 1
ATOM 2124 C CA . ASP A 1 305 ? -64.790 8.382 69.613 1.00 45.12 305 ASP A CA 1
ATOM 2125 C C . ASP A 1 305 ? -65.865 9.220 68.892 1.00 45.12 305 ASP A C 1
ATOM 2127 O O . ASP A 1 305 ? -66.291 10.232 69.445 1.00 45.12 305 ASP A O 1
ATOM 2131 N N . VAL A 1 306 ? -66.396 8.724 67.758 1.00 41.56 306 VAL A N 1
ATOM 2132 C CA . VAL A 1 306 ? -67.844 8.707 67.418 1.00 41.56 306 VAL A CA 1
ATOM 2133 C C . VAL A 1 306 ? -68.136 7.581 66.398 1.00 41.56 306 VAL A C 1
ATOM 2135 O O . VAL A 1 306 ? -67.625 7.627 65.281 1.00 41.56 306 VAL A O 1
ATOM 2138 N N . PRO A 1 307 ? -69.019 6.614 66.710 1.00 47.16 307 PRO A N 1
ATOM 2139 C CA . PRO A 1 307 ? -69.875 5.950 65.715 1.00 47.16 307 PRO A CA 1
ATOM 2140 C C . PRO A 1 307 ? -71.365 6.081 66.123 1.00 47.16 307 PRO A C 1
ATOM 2142 O O . PRO A 1 307 ? -71.636 6.609 67.205 1.00 47.16 307 PRO A O 1
ATOM 2145 N N . PRO A 1 308 ? -72.354 5.533 65.386 1.00 56.50 308 PRO A N 1
ATOM 2146 C CA . PRO A 1 308 ? -72.382 4.996 64.017 1.00 56.50 308 PRO A CA 1
ATOM 2147 C C . PRO A 1 308 ? -73.466 5.692 63.153 1.00 56.50 308 PRO A C 1
ATOM 2149 O O . PRO A 1 308 ? -74.253 6.473 63.669 1.00 56.50 308 PRO A O 1
ATOM 2152 N N . ASP A 1 309 ? -73.576 5.360 61.864 1.00 41.12 309 ASP A N 1
ATOM 2153 C CA . ASP A 1 309 ? -74.909 5.104 61.300 1.00 41.12 309 ASP A CA 1
ATOM 2154 C C . ASP A 1 309 ? -74.852 4.209 60.058 1.00 41.12 309 ASP A C 1
ATOM 2156 O O . ASP A 1 309 ? -73.962 4.294 59.213 1.00 41.12 309 ASP A O 1
ATOM 2160 N N . ALA A 1 310 ? -75.802 3.282 60.053 1.00 43.03 310 ALA A N 1
ATOM 2161 C CA . ALA A 1 310 ? -75.977 2.159 59.152 1.00 43.03 310 ALA A CA 1
ATOM 2162 C C . ALA A 1 310 ? -76.714 2.551 57.862 1.00 43.03 310 ALA A C 1
ATOM 2164 O O . ALA A 1 310 ? -77.402 3.569 57.819 1.00 43.03 310 ALA A O 1
ATOM 2165 N N . GLY A 1 311 ? -76.655 1.688 56.843 1.00 35.62 311 GLY A N 1
ATOM 2166 C CA . GLY A 1 311 ? -77.607 1.755 55.733 1.00 35.62 311 GLY A CA 1
ATOM 2167 C C . GLY A 1 311 ? -77.159 1.076 54.445 1.00 35.62 311 GLY A C 1
ATOM 2168 O O . GLY A 1 311 ? -76.651 1.739 53.554 1.00 35.62 311 GLY A O 1
ATOM 2169 N N . ASP A 1 312 ? -77.367 -0.238 54.387 1.00 42.50 312 ASP A N 1
ATOM 2170 C CA . ASP A 1 312 ? -78.023 -0.973 53.295 1.00 42.50 312 ASP A CA 1
ATOM 2171 C C . ASP A 1 312 ? -77.574 -0.814 51.818 1.00 42.50 312 ASP A C 1
ATOM 2173 O O . ASP A 1 312 ? -77.693 0.223 51.171 1.00 42.50 312 ASP A O 1
ATOM 2177 N N . ALA A 1 313 ? -77.179 -1.962 51.251 1.00 42.09 313 ALA A N 1
ATOM 2178 C CA . ALA A 1 313 ? -77.245 -2.326 49.824 1.00 42.09 313 ALA A CA 1
ATOM 2179 C C . ALA A 1 313 ? -78.726 -2.347 49.317 1.00 42.09 313 ALA A C 1
ATOM 2181 O O . ALA A 1 313 ? -79.612 -2.187 50.157 1.00 42.09 313 ALA A O 1
ATOM 2182 N N . PRO A 1 314 ? -79.084 -2.651 48.038 1.00 52.50 314 PRO A N 1
ATOM 2183 C CA . PRO A 1 314 ? -78.290 -3.248 46.957 1.00 52.50 314 PRO A CA 1
ATOM 2184 C C . PRO A 1 314 ? -78.578 -2.702 45.528 1.00 52.50 314 PRO A C 1
ATOM 2186 O O . PRO A 1 314 ? -79.197 -1.662 45.327 1.00 52.50 314 PRO A O 1
ATOM 2189 N N . ALA A 1 315 ? -78.051 -3.446 44.550 1.00 46.69 315 ALA A N 1
ATOM 2190 C CA . ALA A 1 315 ? -78.135 -3.314 43.097 1.00 46.69 315 ALA A CA 1
ATOM 2191 C C . ALA A 1 315 ? -79.543 -3.120 42.502 1.00 46.69 315 ALA A C 1
ATOM 2193 O O . ALA A 1 315 ? -80.508 -3.649 43.039 1.00 46.69 315 ALA A O 1
ATOM 2194 N N . ASP A 1 316 ? -79.609 -2.494 41.318 1.00 40.16 316 ASP A N 1
ATOM 2195 C CA . ASP A 1 316 ? -80.321 -3.068 40.167 1.00 40.16 316 ASP A CA 1
ATOM 2196 C C . ASP A 1 316 ? -79.989 -2.378 38.831 1.00 40.16 316 ASP A C 1
ATOM 2198 O O . ASP A 1 316 ? -79.593 -1.215 38.756 1.00 40.16 316 ASP A O 1
ATOM 2202 N N . ALA A 1 317 ? -80.122 -3.178 37.776 1.00 45.97 317 ALA A N 1
ATOM 2203 C CA . ALA A 1 317 ? -79.786 -2.921 36.384 1.00 45.97 317 ALA A CA 1
ATOM 2204 C C . ALA A 1 317 ? -80.897 -2.208 35.585 1.00 45.97 317 ALA A C 1
ATOM 2206 O O . ALA A 1 317 ? -82.076 -2.403 35.859 1.00 45.97 317 ALA A O 1
ATOM 2207 N N . ALA A 1 318 ? -80.517 -1.493 34.516 1.00 46.59 318 ALA A N 1
ATOM 2208 C CA . ALA A 1 318 ? -81.284 -1.299 33.266 1.00 46.59 318 ALA A CA 1
ATOM 2209 C C . ALA A 1 318 ? -80.374 -0.567 32.247 1.00 46.59 318 ALA A C 1
ATOM 2211 O O . ALA A 1 318 ? -79.899 0.526 32.529 1.00 46.59 318 ALA A O 1
ATOM 2212 N N . VAL A 1 319 ? -79.868 -1.206 31.184 1.00 49.31 319 VAL A N 1
ATOM 2213 C CA . VAL A 1 319 ? -80.469 -1.394 29.840 1.00 49.31 319 VAL A CA 1
ATOM 2214 C C . VAL A 1 319 ? -80.831 -0.084 29.116 1.00 49.31 319 VAL A C 1
ATOM 2216 O O . VAL A 1 319 ? -81.821 0.558 29.445 1.00 49.31 319 VAL A O 1
ATOM 2219 N N . THR A 1 320 ? -80.103 0.249 28.042 1.00 51.28 320 THR A N 1
ATOM 2220 C CA . THR A 1 320 ? -80.611 0.244 26.644 1.00 51.28 320 THR A CA 1
ATOM 2221 C C . THR A 1 320 ? -79.494 0.563 25.623 1.00 51.28 320 THR A C 1
ATOM 2223 O O . THR A 1 320 ? -78.587 1.328 25.944 1.00 51.28 320 THR A O 1
ATOM 2226 N N . PRO A 1 321 ? -79.543 -0.018 24.405 1.00 63.44 321 PRO A N 1
ATOM 2227 C CA . PRO A 1 321 ? -78.598 0.218 23.308 1.00 63.44 321 PRO A CA 1
ATOM 2228 C C . PRO A 1 321 ? -79.151 1.212 22.270 1.00 63.44 321 PRO A C 1
ATOM 2230 O O . PRO A 1 321 ? -80.369 1.320 22.129 1.00 63.44 321 PRO A O 1
ATOM 2233 N N . MET A 1 322 ? -78.284 1.850 21.474 1.00 50.59 322 MET A N 1
ATOM 2234 C CA . MET A 1 322 ? -78.645 2.318 20.127 1.00 50.59 322 MET A CA 1
ATOM 2235 C C . MET A 1 322 ? -77.476 2.210 19.141 1.00 50.59 322 MET A C 1
ATOM 2237 O O . MET A 1 322 ? -76.362 2.651 19.413 1.00 50.59 322 MET A O 1
ATOM 2241 N N . ASP A 1 323 ? -77.818 1.598 18.010 1.00 50.91 323 ASP A N 1
ATOM 2242 C CA . ASP A 1 323 ? -77.100 1.442 16.749 1.00 50.91 323 ASP A CA 1
ATOM 2243 C C . ASP A 1 323 ? -76.717 2.761 16.059 1.00 50.91 323 ASP A C 1
ATOM 2245 O O . ASP A 1 323 ? -77.451 3.747 16.124 1.00 50.91 323 ASP A O 1
ATOM 2249 N N . GLY A 1 324 ? -75.690 2.663 15.208 1.00 43.78 324 GLY A N 1
ATOM 2250 C CA . GLY A 1 324 ? -75.894 2.926 13.780 1.00 43.78 324 GLY A CA 1
ATOM 2251 C C . GLY A 1 324 ? -75.162 4.120 13.169 1.00 43.78 324 GLY A C 1
ATOM 2252 O O . GLY A 1 324 ? -75.363 5.261 13.573 1.00 43.78 324 GLY A O 1
ATOM 2253 N N . GLY A 1 325 ? -74.431 3.848 12.082 1.00 47.06 325 GLY A N 1
ATOM 2254 C CA . GLY A 1 325 ? -74.236 4.823 11.007 1.00 47.06 325 GLY A CA 1
ATOM 2255 C C . GLY A 1 325 ? -72.849 4.845 10.383 1.00 47.06 325 GLY A C 1
ATOM 2256 O O . GLY A 1 325 ? -72.022 5.664 10.764 1.00 47.06 325 GLY A O 1
ATOM 2257 N N . GLU A 1 326 ? -72.636 3.980 9.393 1.00 51.88 326 GLU A N 1
ATOM 2258 C CA . GLU A 1 326 ? -71.583 4.112 8.383 1.00 51.88 326 GLU A CA 1
ATOM 2259 C C . GLU A 1 326 ? -71.813 5.346 7.491 1.00 51.88 326 GLU A C 1
ATOM 2261 O O . GLU A 1 326 ? -72.954 5.724 7.205 1.00 51.88 326 GLU A O 1
ATOM 2266 N N . GLY A 1 327 ? -70.706 5.913 7.011 1.00 50.38 327 GLY A N 1
ATOM 2267 C CA . GLY A 1 327 ? -70.605 6.880 5.922 1.00 50.38 327 GLY A CA 1
ATOM 2268 C C . GLY A 1 327 ? -69.188 6.872 5.373 1.00 50.38 327 GLY A C 1
ATOM 2269 O O . GLY A 1 327 ? -68.259 6.919 6.208 1.00 50.38 327 GLY A O 1
#

Secondary structure (DSSP, 8-state):
-PPPPPPPPPPEEEETTEEEEPPS-S----TT-EEEPTTS-EEEEEEETTEEEEEETT--EEESSGGGSPPBTTTBSPEEEEETTEEEEE-SSTTSGGG----HHHHHHTTBSTT-SB--GGGS-SSSSSS-HHHHHHHT--TT--PPP-EEE-SSSEEEPPBS--TTSEEE-TTS-EEEEEE-TTSS-EEEEESS---EEESSSSPPPTT-EEEEETTTTEEEEE-TTS-TTS-TTGGGB-TTT--B--TTT--SSSSS--TTTS-BTTBS----TT-SSS---------------------------------------------

Sequence (327 aa):
MALASPAAAAPGVLVGGTCTVLPTLGASCAPGARCAIDGGGSGTCLNVGSLSLCLPDDAVLCCTEDRDCPADPAAGVGVCVPVSSVAVCAVGPDYCAGGARPTTMQIANCHRDGGGPLVVWDRGDCDMDGIRNGDEVEAGSDPCRGPLPYAVWSGTTCHELPIGCDPRGTCTTPLGDAGECRLTDDGGGTTCFPMTSELYCGDGVWVCPSGQIEVDDTTLRHTFCTPPYCDPRVTPSDCVRDPVSRQPVRPEDGDCDGDGIPNGAERDDSRICVVDVTELDGGTTPVDAGVPGLDAGDTLPDAGDVPPDAGDAPADAAVTPMDGGEG

pLDDT: mean 70.19, std 16.66, range [27.94, 93.81]

Foldseek 3Di:
DDDPDPDAQAKFWQDPLDTDRDDPDADQDDAQDWDADPPGAIFGFFDQQNGTGGDHVQIWMWHDAQSRATADPVAGGWGFADQPPTTTTDYDQQLWPPRDRQDSVLVNQLQAQLNHGGHGNQRGQSCLQQDGSVVCVVVVHISNDAAAWKWFDPLQDTDIWDGNDHQQDWDAGPNRAIFHWHQAPSNRHTTTHHPDQTKIWDDPSHDDGPQWDWAQDPVNRTIITAHNQADPPFRSLQQQAALPPRGGHGSQNGDGLSPNHGQVRVDDPRHRDDNPVVCPPPDDDPDDPDDPDDDDDDDDDDDDDDDDDDDDDDDDDDDDDDDDDDD

Radius of gyration: 38.25 Å; chains: 1; bounding box: 130×31×109 Å